Protein AF-A0A9P1DB68-F1 (afdb_monomer_lite)

Organism: NCBI:txid2562237

Sequence (219 aa):
MQECRTFKASLHTACTATVIRESVEVQVRCEGGVPTFNSVWPCSCGTMPKLPMEDESLRLKPFVRLWCNAEAAESRWEQVQRMVDALELACRTVVTQMHWVSFAVLCSMLTQVRLEVPGVESPYRADQWITSSPYPPTVLTYTRSMTAAKAMAWIQDLDAAVILLQDWAFAASDLLDEEMRFFLRSVKAALADFTLLVRAGSLSSARRPFVPLHELVDV

pLDDT: mean 71.03, std 24.61, range [22.77, 97.31]

Structure (mmCIF, N/CA/C/O backbone):
data_AF-A0A9P1DB68-F1
#
_entry.id   AF-A0A9P1DB68-F1
#
loop_
_atom_site.group_PDB
_atom_site.id
_atom_site.type_symbol
_atom_site.label_atom_id
_atom_site.label_alt_id
_atom_site.label_comp_id
_atom_site.label_asym_id
_atom_site.label_entity_id
_atom_site.label_seq_id
_atom_site.pdbx_PDB_ins_code
_atom_site.Cartn_x
_atom_site.Cartn_y
_atom_site.Cartn_z
_atom_site.occupancy
_atom_site.B_iso_or_equiv
_atom_site.auth_seq_id
_atom_site.auth_comp_id
_atom_site.auth_asym_id
_atom_site.auth_atom_id
_atom_site.pdbx_PDB_model_num
ATOM 1 N N . MET A 1 1 ? -2.662 -50.359 -12.088 1.00 33.09 1 MET A N 1
ATOM 2 C CA . MET A 1 1 ? -2.341 -50.145 -10.663 1.00 33.09 1 MET A CA 1
ATOM 3 C C . MET A 1 1 ? -1.028 -49.391 -10.606 1.00 33.09 1 MET A C 1
ATOM 5 O O . MET A 1 1 ? -0.022 -49.950 -11.011 1.00 33.09 1 MET A O 1
ATOM 9 N N . GLN A 1 2 ? -1.052 -48.120 -10.216 1.00 24.17 2 GLN A N 1
ATOM 10 C CA . GLN A 1 2 ? 0.144 -47.304 -9.998 1.00 24.17 2 GLN A CA 1
ATOM 11 C C . GLN A 1 2 ? -0.125 -46.389 -8.803 1.00 24.17 2 GLN A C 1
ATOM 13 O O . GLN A 1 2 ? -1.248 -45.932 -8.605 1.00 24.17 2 GLN A O 1
ATOM 18 N N . GLU A 1 3 ? 0.894 -46.263 -7.963 1.00 22.77 3 GLU A N 1
ATOM 19 C CA . GLU A 1 3 ? 0.822 -45.926 -6.545 1.00 22.77 3 GLU A CA 1
ATOM 20 C C . GLU A 1 3 ? 0.441 -44.463 -6.277 1.00 22.77 3 GLU A C 1
ATOM 22 O O . GLU A 1 3 ? 1.156 -43.535 -6.657 1.00 22.77 3 GLU A O 1
ATOM 27 N N . CYS A 1 4 ? -0.644 -44.254 -5.525 1.00 25.02 4 CYS A N 1
ATOM 28 C CA . CYS A 1 4 ? -0.879 -42.999 -4.817 1.00 25.02 4 CYS A CA 1
ATOM 29 C C . CYS A 1 4 ? 0.147 -42.867 -3.686 1.00 25.02 4 CYS A C 1
ATOM 31 O O . CYS A 1 4 ? 0.031 -43.522 -2.650 1.00 25.02 4 CYS A O 1
ATOM 33 N N . ARG A 1 5 ? 1.137 -41.987 -3.852 1.00 26.39 5 ARG A N 1
ATOM 34 C CA . ARG A 1 5 ? 1.976 -41.535 -2.737 1.00 26.39 5 ARG A CA 1
ATOM 35 C C . ARG A 1 5 ? 1.220 -40.470 -1.946 1.00 26.39 5 ARG A C 1
ATOM 37 O O . ARG A 1 5 ? 1.250 -39.292 -2.280 1.00 26.39 5 ARG A O 1
ATOM 44 N N . THR A 1 6 ? 0.525 -40.889 -0.895 1.00 29.14 6 THR A N 1
ATOM 45 C CA . THR A 1 6 ? -0.007 -39.989 0.135 1.00 29.14 6 THR A CA 1
ATOM 46 C C . THR A 1 6 ? 1.142 -39.430 0.969 1.00 29.14 6 THR A C 1
ATOM 48 O O . THR A 1 6 ? 1.749 -40.162 1.751 1.00 29.14 6 THR A O 1
ATOM 51 N N . PHE A 1 7 ? 1.430 -38.135 0.842 1.00 28.11 7 PHE A N 1
ATOM 52 C CA . PHE A 1 7 ? 2.273 -37.428 1.803 1.00 28.11 7 PHE A CA 1
ATOM 53 C C . PHE A 1 7 ? 1.413 -37.022 3.003 1.00 28.11 7 PHE A C 1
ATOM 55 O O . PHE A 1 7 ? 0.552 -36.152 2.905 1.00 28.11 7 PHE A O 1
ATOM 62 N N . LYS A 1 8 ? 1.623 -37.681 4.147 1.00 23.69 8 LYS A N 1
ATOM 63 C CA . LYS A 1 8 ? 1.054 -37.255 5.431 1.00 23.69 8 LYS A CA 1
ATOM 64 C C . LYS A 1 8 ? 1.866 -36.069 5.953 1.00 23.69 8 LYS A C 1
ATOM 66 O O . LYS A 1 8 ? 2.890 -36.269 6.596 1.00 23.69 8 LYS A O 1
ATOM 71 N N . ALA A 1 9 ? 1.393 -34.852 5.709 1.00 26.59 9 ALA A N 1
ATOM 72 C CA . ALA A 1 9 ? 1.692 -33.735 6.598 1.00 26.59 9 ALA A CA 1
ATOM 73 C C . ALA A 1 9 ? 0.633 -33.758 7.709 1.00 26.59 9 ALA A C 1
ATOM 75 O O . ALA A 1 9 ? -0.567 -33.677 7.451 1.00 26.59 9 ALA A O 1
ATOM 76 N N . SER A 1 10 ? 1.067 -34.012 8.939 1.00 23.52 10 SER A N 1
ATOM 77 C CA . SER A 1 10 ? 0.191 -34.130 10.101 1.00 23.52 10 SER A CA 1
ATOM 78 C C . SER A 1 10 ? -0.467 -32.790 10.439 1.00 23.52 10 SER A C 1
ATOM 80 O O . SER A 1 10 ? 0.259 -31.831 10.662 1.00 23.52 10 SER A O 1
ATOM 82 N N . LEU A 1 11 ? -1.801 -32.800 10.571 1.00 27.62 11 LEU A N 1
ATOM 83 C CA . LEU A 1 11 ? -2.620 -31.947 11.455 1.00 27.62 11 LEU A CA 1
ATOM 84 C C . LEU A 1 11 ? -2.422 -30.416 11.284 1.00 27.62 11 LEU A C 1
ATOM 86 O O . LEU A 1 11 ? -1.416 -29.863 11.702 1.00 27.62 11 LEU A O 1
ATOM 90 N N . HIS A 1 12 ? -3.368 -29.643 10.740 1.00 26.53 12 HIS A N 1
ATOM 91 C CA . HIS A 1 12 ? -4.815 -29.866 10.626 1.00 26.53 12 HIS A CA 1
ATOM 92 C C . HIS A 1 12 ? -5.399 -29.256 9.341 1.00 26.53 12 HIS A C 1
ATOM 94 O O . HIS A 1 12 ? -5.986 -28.182 9.368 1.00 26.53 12 HIS A O 1
ATOM 100 N N . THR A 1 13 ? -5.232 -29.948 8.213 1.00 32.97 13 THR A N 1
ATOM 101 C CA . THR A 1 13 ? -6.197 -29.993 7.095 1.00 32.97 13 THR A CA 1
ATOM 102 C C . THR A 1 13 ? -5.692 -31.030 6.098 1.00 32.97 13 THR A C 1
ATOM 104 O O . THR A 1 13 ? -4.636 -30.866 5.491 1.00 32.97 13 THR A O 1
ATOM 107 N N . ALA A 1 14 ? -6.396 -32.151 5.963 1.00 31.77 14 ALA A N 1
ATOM 108 C CA . ALA A 1 14 ? -6.033 -33.183 5.000 1.00 31.77 14 ALA A CA 1
ATOM 109 C C . ALA A 1 14 ? -6.434 -32.723 3.590 1.00 31.77 14 ALA A C 1
ATOM 111 O O . ALA A 1 14 ? -7.586 -32.865 3.193 1.00 31.77 14 ALA A O 1
ATOM 112 N N . CYS A 1 15 ? -5.497 -32.163 2.826 1.00 32.47 15 CYS A N 1
ATOM 113 C CA . CYS A 1 15 ? -5.736 -31.840 1.421 1.00 32.47 15 CYS A CA 1
ATOM 114 C C . CYS A 1 15 ? -5.599 -33.109 0.574 1.00 32.47 15 CYS A C 1
ATOM 116 O O . CYS A 1 15 ? -4.525 -33.708 0.500 1.00 32.47 15 CYS A O 1
ATOM 118 N N . THR A 1 16 ? -6.685 -33.527 -0.074 1.00 34.38 16 THR A N 1
ATOM 119 C CA . THR A 1 16 ? -6.664 -34.604 -1.072 1.00 34.38 16 THR A CA 1
ATOM 120 C C . THR A 1 16 ? -6.696 -33.985 -2.464 1.00 34.38 16 THR A C 1
ATOM 122 O O . THR A 1 16 ? -7.611 -33.235 -2.789 1.00 34.38 16 THR A O 1
ATOM 125 N N . ALA A 1 17 ? -5.688 -34.286 -3.284 1.00 35.28 17 ALA A N 1
ATOM 126 C CA . ALA A 1 17 ? -5.668 -33.920 -4.696 1.00 35.28 17 ALA A CA 1
ATOM 127 C C . ALA A 1 17 ? -6.117 -35.128 -5.527 1.00 35.28 17 ALA A C 1
ATOM 129 O O . ALA A 1 17 ? -5.510 -36.197 -5.443 1.00 35.28 17 ALA A O 1
ATOM 130 N N . THR A 1 18 ? -7.163 -34.958 -6.334 1.00 34.06 18 THR A N 1
ATOM 131 C CA . THR A 1 18 ? -7.640 -35.989 -7.268 1.00 34.06 18 THR A CA 1
ATOM 132 C C . THR A 1 18 ? -7.457 -35.479 -8.687 1.00 34.06 18 THR A C 1
ATOM 134 O O . THR A 1 18 ? -8.004 -34.441 -9.044 1.00 34.06 18 THR A O 1
ATOM 137 N N . VAL A 1 19 ? -6.675 -36.196 -9.494 1.00 33.44 19 VAL A N 1
ATOM 138 C CA . VAL A 1 19 ? -6.462 -35.874 -10.910 1.00 33.44 19 VAL A CA 1
ATOM 139 C C . VAL A 1 19 ? -7.552 -36.566 -11.725 1.00 33.44 19 VAL A C 1
ATOM 141 O O . VAL A 1 19 ? -7.590 -37.795 -11.784 1.00 33.44 19 VAL A O 1
ATOM 144 N N . ILE A 1 20 ? -8.434 -35.788 -12.354 1.00 30.94 20 ILE A N 1
ATOM 145 C CA . ILE A 1 20 ? -9.419 -36.276 -13.327 1.00 30.94 20 ILE A CA 1
ATOM 146 C C . ILE A 1 20 ? -8.957 -35.794 -14.714 1.00 30.94 20 ILE A C 1
ATOM 148 O O . ILE A 1 20 ? -8.486 -34.672 -14.858 1.00 30.94 20 ILE A O 1
ATOM 152 N N . ARG A 1 21 ? -8.969 -36.695 -15.702 1.00 32.34 21 ARG A N 1
ATOM 153 C CA . ARG A 1 21 ? -8.294 -36.572 -17.011 1.00 32.34 21 ARG A CA 1
ATOM 154 C C . ARG A 1 21 ? -8.521 -35.240 -17.764 1.00 32.34 21 ARG A C 1
ATOM 156 O O . ARG A 1 21 ? -9.638 -34.757 -17.858 1.00 32.34 21 ARG A O 1
ATOM 163 N N . GLU A 1 22 ? -7.432 -34.782 -18.394 1.00 34.66 22 GLU A N 1
ATOM 164 C CA . GLU A 1 22 ? -7.294 -33.921 -19.596 1.00 34.66 22 GLU A CA 1
ATOM 165 C C . GLU A 1 22 ? -7.865 -32.492 -19.642 1.00 34.66 22 GLU A C 1
ATOM 167 O O . GLU A 1 22 ? -7.646 -31.789 -20.625 1.00 34.66 22 GLU A O 1
ATOM 172 N N . SER A 1 23 ? -8.421 -31.965 -18.559 1.00 29.38 23 SER A N 1
ATOM 173 C CA . SER A 1 23 ? -8.636 -30.518 -18.413 1.00 29.38 23 SER A CA 1
ATOM 174 C C . SER A 1 23 ? -8.281 -30.110 -16.993 1.00 29.38 23 SER A C 1
ATOM 176 O O . SER A 1 23 ? -8.783 -30.700 -16.043 1.00 29.38 23 SER A O 1
ATOM 178 N N . VAL A 1 24 ? -7.349 -29.165 -16.852 1.00 31.38 24 VAL A N 1
ATOM 179 C CA . VAL A 1 24 ? -6.722 -28.776 -15.581 1.00 31.38 24 VAL A CA 1
ATOM 180 C C . VAL A 1 24 ? -7.743 -28.084 -14.669 1.00 31.38 24 VAL A C 1
ATOM 182 O O . VAL A 1 24 ? -7.792 -26.864 -14.578 1.00 31.38 24 VAL A O 1
ATOM 185 N N . GLU A 1 25 ? -8.559 -28.875 -13.980 1.00 26.59 25 GLU A N 1
ATOM 186 C CA . GLU A 1 25 ? -9.335 -28.466 -12.812 1.00 26.59 25 GLU A CA 1
ATOM 187 C C . GLU A 1 25 ? -8.681 -29.080 -11.573 1.00 26.59 25 GLU A C 1
ATOM 189 O O . GLU A 1 25 ? -8.789 -30.276 -11.301 1.00 26.59 25 GLU A O 1
ATOM 194 N N . VAL A 1 26 ? -7.959 -28.256 -10.813 1.00 32.06 26 VAL A N 1
ATOM 195 C CA . VAL A 1 26 ? -7.445 -28.645 -9.497 1.00 32.06 26 VAL A CA 1
ATOM 196 C C . VAL A 1 26 ? -8.489 -28.243 -8.461 1.00 32.06 26 VAL A C 1
ATOM 198 O O . VAL A 1 26 ? -8.527 -27.100 -8.011 1.00 32.06 26 VAL A O 1
ATOM 201 N N . GLN A 1 27 ? -9.355 -29.181 -8.077 1.00 29.81 27 GLN A N 1
ATOM 202 C CA . GLN A 1 27 ? -10.256 -28.988 -6.941 1.00 29.81 27 GLN A CA 1
ATOM 203 C C . GLN A 1 27 ? -9.498 -29.239 -5.633 1.00 29.81 27 GLN A C 1
ATOM 205 O O . GLN A 1 27 ? -9.221 -30.381 -5.267 1.00 29.81 27 GLN A O 1
ATOM 210 N N . VAL A 1 28 ? -9.172 -28.164 -4.915 1.00 34.91 28 VAL A N 1
ATOM 211 C CA . VAL A 1 28 ? -8.628 -28.232 -3.553 1.00 34.91 28 VAL A CA 1
ATOM 212 C C . VAL A 1 28 ? -9.790 -28.121 -2.566 1.00 34.91 28 VAL A C 1
ATOM 214 O O . VAL A 1 28 ? -10.401 -27.063 -2.434 1.00 34.91 28 VAL A O 1
ATOM 217 N N . ARG A 1 29 ? -10.113 -29.216 -1.867 1.00 33.44 29 ARG A N 1
ATOM 218 C CA . ARG A 1 29 ? -11.017 -29.199 -0.705 1.00 33.44 29 ARG A CA 1
ATOM 219 C C . ARG A 1 29 ? -10.192 -29.221 0.579 1.00 33.44 29 ARG A C 1
ATOM 221 O O . ARG A 1 29 ? -9.461 -30.178 0.820 1.00 33.44 29 ARG A O 1
ATOM 228 N N . CYS A 1 30 ? -10.347 -28.189 1.406 1.00 35.66 30 CYS A N 1
ATOM 229 C CA . CYS A 1 30 ? -9.750 -28.109 2.738 1.00 35.66 30 CYS A CA 1
ATOM 230 C C . CYS A 1 30 ? -10.830 -28.367 3.801 1.00 35.66 30 CYS A C 1
ATOM 232 O O . CYS A 1 30 ? -11.683 -27.513 4.035 1.00 35.66 30 CYS A O 1
ATOM 234 N N . GLU A 1 31 ? -10.801 -29.531 4.454 1.00 31.08 31 GLU A N 1
ATOM 235 C CA . GLU A 1 31 ? -11.626 -29.814 5.638 1.00 31.08 31 GLU A CA 1
ATOM 236 C C . GLU A 1 31 ? -10.908 -29.365 6.925 1.00 31.08 31 GLU A C 1
ATOM 238 O O . GLU A 1 31 ? -10.051 -30.076 7.443 1.00 31.08 31 GLU A O 1
ATOM 243 N N . GLY A 1 32 ? -11.265 -28.175 7.426 1.00 30.33 32 GLY A N 1
ATOM 244 C CA . GLY A 1 32 ? -11.092 -27.744 8.825 1.00 30.33 32 GLY A CA 1
ATOM 245 C C . GLY A 1 32 ? -9.670 -27.447 9.336 1.00 30.33 32 GLY A C 1
ATOM 246 O O . GLY A 1 32 ? -8.998 -28.345 9.831 1.00 30.33 32 GLY A O 1
ATOM 247 N N . GLY A 1 33 ? -9.264 -26.168 9.334 1.00 27.83 33 GLY A N 1
ATOM 248 C CA . GLY A 1 33 ? -8.096 -25.655 10.078 1.00 27.83 33 GLY A CA 1
ATOM 249 C C . GLY A 1 33 ? -7.151 -24.773 9.248 1.00 27.83 33 GLY A C 1
ATOM 250 O O . GLY A 1 33 ? -6.749 -25.140 8.156 1.00 27.83 33 GLY A O 1
ATOM 251 N N . VAL A 1 34 ? -6.846 -23.580 9.761 1.00 28.62 34 VAL A N 1
ATOM 252 C CA . VAL A 1 34 ? -6.305 -22.382 9.082 1.00 28.62 34 VAL A CA 1
ATOM 253 C C . VAL A 1 34 ? -4.768 -22.400 8.900 1.00 28.62 34 VAL A C 1
ATOM 255 O O . VAL A 1 34 ? -4.074 -22.694 9.871 1.00 28.62 34 VAL A O 1
ATOM 258 N N . PRO A 1 35 ? -4.199 -21.931 7.766 1.00 31.59 35 PRO A N 1
ATOM 259 C CA . PRO A 1 35 ? -2.957 -21.159 7.767 1.00 31.59 35 PRO A CA 1
ATOM 260 C C . PRO A 1 35 ? -3.326 -19.670 7.858 1.00 31.59 35 PRO A C 1
ATOM 262 O O . PRO A 1 35 ? -4.078 -19.155 7.032 1.00 31.59 35 PRO A O 1
ATOM 265 N N . THR A 1 36 ? -2.904 -18.983 8.920 1.00 35.44 36 THR A N 1
ATOM 266 C CA . THR A 1 36 ? -3.406 -17.644 9.273 1.00 35.44 36 THR A CA 1
ATOM 267 C C . THR A 1 36 ? -2.921 -16.569 8.303 1.00 35.44 36 THR A C 1
ATOM 269 O O . THR A 1 36 ? -1.933 -15.897 8.558 1.00 35.44 36 THR A O 1
ATOM 272 N N . PHE A 1 37 ? -3.677 -16.403 7.222 1.00 29.30 37 PHE A N 1
ATOM 273 C CA . PHE A 1 37 ? -4.043 -15.153 6.559 1.00 29.30 37 PHE A CA 1
ATOM 274 C C . PHE A 1 37 ? -5.559 -15.272 6.365 1.00 29.30 37 PHE A C 1
ATOM 276 O O . PHE A 1 37 ? -6.042 -15.902 5.426 1.00 29.30 37 PHE A O 1
ATOM 283 N N . ASN A 1 38 ? -6.304 -14.822 7.381 1.00 26.61 38 ASN A N 1
ATOM 284 C CA . ASN A 1 38 ? -7.686 -15.227 7.647 1.00 26.61 38 ASN A CA 1
ATOM 285 C C . ASN A 1 38 ? -8.599 -15.103 6.418 1.00 26.61 38 ASN A C 1
ATOM 287 O O . ASN A 1 38 ? -8.845 -14.025 5.887 1.00 26.61 38 ASN A O 1
ATOM 291 N N . SER A 1 39 ? -9.106 -16.252 6.001 1.00 33.03 39 SER A N 1
ATOM 292 C CA . SER A 1 39 ? -10.067 -16.506 4.937 1.00 33.03 39 SER A CA 1
ATOM 293 C C . SER A 1 39 ? -11.296 -15.588 4.942 1.00 33.03 39 SER A C 1
ATOM 295 O O . SER A 1 39 ? -12.030 -15.579 5.929 1.00 33.03 39 SER A O 1
ATOM 297 N N . VAL A 1 40 ? -11.600 -14.961 3.799 1.00 27.80 40 VAL A N 1
ATOM 298 C CA . VAL A 1 40 ? -12.978 -14.750 3.313 1.00 27.80 40 VAL A CA 1
ATOM 299 C C . VAL A 1 40 ? -12.969 -14.899 1.790 1.00 27.80 40 VAL A C 1
ATOM 301 O O . VAL A 1 40 ? -12.503 -14.023 1.074 1.00 27.80 40 VAL A O 1
ATOM 304 N N . TRP A 1 41 ? -13.491 -16.024 1.307 1.00 32.28 41 TRP A N 1
ATOM 305 C CA . TRP A 1 41 ? -14.035 -16.142 -0.044 1.00 32.28 41 TRP A CA 1
ATOM 306 C C . TRP A 1 41 ? -15.532 -15.833 0.033 1.00 32.28 41 TRP A C 1
ATOM 308 O O . TRP A 1 41 ? -16.229 -16.493 0.807 1.00 32.28 41 TRP A O 1
ATOM 318 N N . PRO A 1 42 ? -16.069 -14.948 -0.817 1.00 30.16 42 PRO A N 1
ATOM 319 C CA . PRO A 1 42 ? -17.419 -15.092 -1.319 1.00 30.16 42 PRO A CA 1
ATOM 320 C C . PRO A 1 42 ? -17.334 -15.680 -2.729 1.00 30.16 42 PRO A C 1
ATOM 322 O O . PRO A 1 42 ? -16.879 -15.035 -3.670 1.00 30.16 42 PRO A O 1
ATOM 325 N N . CYS A 1 43 ? -17.815 -16.913 -2.887 1.00 29.48 43 CYS A N 1
ATOM 326 C CA . CYS A 1 43 ? -18.407 -17.311 -4.157 1.00 29.48 43 CYS A CA 1
ATOM 327 C C . CYS A 1 43 ? -19.572 -16.354 -4.438 1.00 29.48 43 CYS A C 1
ATOM 329 O O . CYS A 1 43 ? -20.622 -16.456 -3.807 1.00 29.48 43 CYS A O 1
ATOM 331 N N . SER A 1 44 ? -19.404 -15.440 -5.387 1.00 28.33 44 SER A N 1
ATOM 332 C CA . SER A 1 44 ? -20.517 -14.810 -6.084 1.00 28.33 44 SER A CA 1
ATOM 333 C C . SER A 1 44 ? -20.224 -14.877 -7.576 1.00 28.33 44 SER A C 1
ATOM 335 O O . SER A 1 44 ? -19.240 -14.363 -8.094 1.00 28.33 44 SER A O 1
ATOM 337 N N . CYS A 1 45 ? -21.08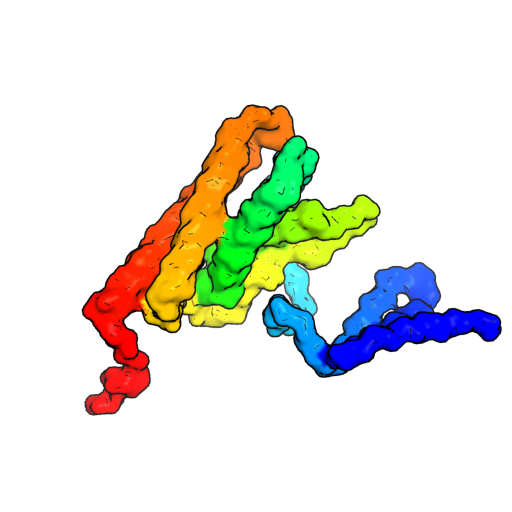3 -15.608 -8.265 1.00 27.11 45 CYS A N 1
ATOM 338 C CA . CYS A 1 45 ? -21.104 -15.894 -9.693 1.00 27.11 45 CYS A CA 1
ATOM 339 C C . CYS A 1 45 ? -21.421 -14.655 -10.559 1.00 27.11 45 CYS A C 1
ATOM 341 O O . CYS A 1 45 ? -22.184 -14.728 -11.517 1.00 27.11 45 CYS A O 1
ATOM 343 N N . GLY A 1 46 ? -20.811 -13.516 -10.237 1.00 32.69 46 GLY A N 1
ATOM 344 C CA . GLY A 1 46 ? -20.720 -12.344 -11.092 1.00 32.69 46 GLY A CA 1
ATOM 345 C C . GLY A 1 46 ? -19.264 -11.916 -11.131 1.00 32.69 46 GLY A C 1
ATOM 346 O O . GLY A 1 46 ? -18.754 -11.388 -10.149 1.00 32.69 46 GLY A O 1
ATOM 347 N N . THR A 1 47 ? -18.581 -12.164 -12.249 1.00 38.75 47 THR A N 1
ATOM 348 C CA . THR A 1 47 ? -17.270 -11.563 -12.516 1.00 38.75 47 THR A CA 1
ATOM 349 C C . THR A 1 47 ? -17.404 -10.055 -12.368 1.00 38.75 47 THR A C 1
ATOM 351 O O . THR A 1 47 ? -18.037 -9.404 -13.200 1.00 38.75 47 THR A O 1
ATOM 354 N N . MET A 1 48 ? -16.843 -9.518 -11.287 1.00 44.84 48 MET A N 1
ATOM 355 C CA . MET A 1 48 ? -16.746 -8.083 -11.083 1.00 44.84 48 MET A CA 1
ATOM 356 C C . MET A 1 48 ? -15.984 -7.454 -12.258 1.00 44.84 48 MET A C 1
ATOM 358 O O . MET A 1 48 ? -15.045 -8.071 -12.781 1.00 44.84 48 MET A O 1
ATOM 362 N N . PRO A 1 49 ? -16.384 -6.251 -12.704 1.00 51.44 49 PRO A N 1
ATOM 363 C CA . PRO A 1 49 ? -15.667 -5.554 -13.754 1.00 51.44 49 PRO A CA 1
ATOM 364 C C . PRO A 1 49 ? -14.235 -5.277 -13.293 1.00 51.44 49 PRO A C 1
ATOM 366 O O . PRO A 1 49 ? -13.996 -4.878 -12.153 1.00 51.44 49 PRO A O 1
ATOM 369 N N . LYS A 1 50 ? -13.291 -5.504 -14.205 1.00 57.56 50 LYS A N 1
ATOM 370 C CA . LYS A 1 50 ? -11.878 -5.180 -14.022 1.00 57.56 50 LYS A CA 1
ATOM 371 C C . LYS A 1 50 ? -11.739 -3.716 -13.617 1.00 57.56 50 LYS A C 1
ATOM 373 O O . LYS A 1 50 ? -12.372 -2.849 -14.225 1.00 57.56 50 LYS A O 1
ATOM 378 N N . LEU A 1 51 ? -10.944 -3.444 -12.587 1.00 63.50 51 LEU A N 1
ATOM 379 C CA . LEU A 1 51 ? -10.795 -2.076 -12.110 1.00 63.50 51 LEU A CA 1
ATOM 380 C C . LEU A 1 51 ? -9.975 -1.260 -13.127 1.00 63.50 51 LEU A C 1
ATOM 382 O O . LEU A 1 51 ? -8.977 -1.775 -13.631 1.00 63.50 51 LEU A O 1
ATOM 386 N N . PRO A 1 52 ? -10.336 0.009 -13.412 1.00 61.88 52 PRO A N 1
ATOM 387 C CA . PRO A 1 52 ? -9.745 0.781 -14.514 1.00 61.88 52 PRO A CA 1
ATOM 388 C C . PRO A 1 52 ? -8.245 1.064 -14.404 1.00 61.88 52 PRO A C 1
ATOM 390 O O . PRO A 1 52 ? -7.691 1.625 -15.331 1.00 61.88 52 PRO A O 1
ATOM 393 N N . MET A 1 53 ? -7.624 0.774 -13.258 1.00 72.81 53 MET A N 1
ATOM 394 C CA . MET A 1 53 ? -6.196 1.000 -12.999 1.00 72.81 53 MET A CA 1
ATOM 395 C C . MET A 1 53 ? -5.407 -0.311 -12.891 1.00 72.81 53 MET A C 1
ATOM 397 O O . MET A 1 53 ? -4.206 -0.300 -12.612 1.00 72.81 53 MET A O 1
ATOM 401 N N . GLU A 1 54 ? -6.088 -1.454 -13.008 1.00 75.62 54 GLU A N 1
ATOM 402 C CA . GLU A 1 54 ? -5.472 -2.760 -12.808 1.00 75.62 54 GLU A CA 1
ATOM 403 C C . GLU A 1 54 ? -4.477 -3.056 -13.935 1.00 75.62 54 GLU A C 1
ATOM 405 O O . GLU A 1 54 ? -3.345 -3.427 -13.643 1.00 75.62 54 GLU A O 1
ATOM 410 N N . ASP A 1 55 ? -4.827 -2.782 -15.194 1.00 77.31 55 ASP A N 1
ATOM 411 C CA . ASP A 1 55 ? -3.939 -2.994 -16.347 1.00 77.31 55 ASP A CA 1
ATOM 412 C C . ASP A 1 55 ? -2.681 -2.128 -16.313 1.00 77.31 55 ASP A C 1
ATOM 414 O O . ASP A 1 55 ? -1.567 -2.601 -16.550 1.00 77.31 55 ASP A O 1
ATOM 418 N N . GLU A 1 56 ? -2.850 -0.865 -15.951 1.00 77.00 56 GLU A N 1
ATOM 419 C CA . GLU A 1 56 ? -1.790 0.116 -15.797 1.00 77.00 56 GLU A CA 1
ATOM 420 C C . GLU A 1 56 ? -0.827 -0.320 -14.695 1.00 77.00 56 GLU A C 1
ATOM 422 O O . GLU A 1 56 ? 0.389 -0.229 -14.863 1.00 77.00 56 GLU A O 1
ATOM 427 N N . SER A 1 57 ? -1.349 -0.874 -13.597 1.00 84.75 57 SER A N 1
ATOM 428 C CA . SER A 1 57 ? -0.508 -1.394 -12.521 1.00 84.75 57 SER A CA 1
ATOM 429 C C . SER A 1 57 ? 0.324 -2.602 -12.962 1.00 84.75 57 SER A C 1
ATOM 431 O O . SER A 1 57 ? 1.491 -2.706 -12.587 1.00 84.75 57 SER A O 1
ATOM 433 N N . LEU A 1 58 ? -0.209 -3.488 -13.814 1.00 86.62 58 LEU A N 1
ATOM 434 C CA . LEU A 1 58 ? 0.513 -4.679 -14.279 1.00 86.62 58 LEU A CA 1
ATOM 435 C C . LEU A 1 58 ? 1.741 -4.324 -15.132 1.00 86.62 58 LEU A C 1
ATOM 437 O O . LEU A 1 58 ? 2.695 -5.103 -15.184 1.00 86.62 58 LEU A O 1
ATOM 441 N N . ARG A 1 59 ? 1.776 -3.134 -15.742 1.00 89.81 59 ARG A N 1
ATOM 442 C CA . ARG A 1 59 ? 2.960 -2.635 -16.460 1.00 89.81 59 ARG A CA 1
ATOM 443 C C . ARG A 1 59 ? 4.156 -2.385 -15.537 1.00 89.81 59 ARG A C 1
ATOM 445 O O . ARG A 1 59 ? 5.286 -2.438 -16.008 1.00 89.81 59 ARG A O 1
ATOM 452 N N . LEU A 1 60 ? 3.942 -2.207 -14.228 1.00 91.88 60 LEU A N 1
ATOM 453 C CA . LEU A 1 60 ? 5.016 -2.038 -13.238 1.00 91.88 60 LEU A CA 1
ATOM 454 C C . LEU A 1 60 ? 5.751 -3.339 -12.900 1.00 91.88 60 LEU A C 1
ATOM 456 O O . LEU A 1 60 ? 6.847 -3.288 -12.336 1.00 91.88 60 LEU A O 1
ATOM 460 N N . LYS A 1 61 ? 5.181 -4.507 -13.224 1.00 91.31 61 LYS A N 1
ATOM 461 C CA . LYS A 1 61 ? 5.744 -5.811 -12.839 1.00 91.31 61 LYS A CA 1
ATOM 462 C C . LYS A 1 61 ? 7.224 -5.987 -13.209 1.00 91.31 61 LYS A C 1
ATOM 464 O O . LYS A 1 61 ? 7.982 -6.425 -12.338 1.00 91.31 61 LYS A O 1
ATOM 469 N N . PRO A 1 62 ? 7.679 -5.653 -14.439 1.00 91.88 62 PRO A N 1
ATOM 470 C CA . PRO A 1 62 ? 9.079 -5.825 -14.819 1.00 91.88 62 PRO A CA 1
ATOM 471 C C . PRO A 1 62 ? 10.013 -4.957 -13.973 1.00 91.88 62 PRO A C 1
ATOM 473 O O . PRO A 1 62 ? 11.056 -5.437 -13.531 1.00 91.88 62 PRO A O 1
ATOM 476 N N . PHE A 1 63 ? 9.616 -3.709 -13.696 1.00 94.38 63 PHE A N 1
ATOM 477 C CA . PHE A 1 63 ? 10.376 -2.802 -12.840 1.00 94.38 63 PHE A CA 1
ATOM 478 C C . PHE A 1 63 ? 10.478 -3.335 -11.409 1.00 94.38 63 PHE A C 1
ATOM 480 O O . PHE A 1 63 ? 11.584 -3.453 -10.887 1.00 94.38 63 PHE A O 1
ATOM 487 N N . VAL A 1 64 ? 9.352 -3.708 -10.789 1.00 92.62 64 VAL A N 1
ATOM 488 C CA . VAL A 1 64 ? 9.336 -4.213 -9.405 1.00 92.62 64 VAL A CA 1
ATOM 489 C C . VAL A 1 64 ? 10.192 -5.471 -9.282 1.00 92.62 64 VAL A C 1
ATOM 491 O O . VAL A 1 64 ? 10.977 -5.592 -8.344 1.00 92.62 64 VAL A O 1
ATOM 494 N N . ARG A 1 65 ? 10.105 -6.384 -10.256 1.00 90.19 65 ARG A N 1
ATOM 495 C CA . ARG A 1 65 ? 10.929 -7.598 -10.300 1.00 90.19 65 ARG A CA 1
ATOM 496 C C . ARG A 1 65 ? 12.416 -7.269 -10.397 1.00 90.19 65 ARG A C 1
ATOM 498 O O . ARG A 1 65 ? 13.203 -7.813 -9.628 1.00 90.19 65 ARG A O 1
ATOM 505 N N . LEU A 1 66 ? 12.799 -6.377 -11.312 1.00 90.81 66 LEU A N 1
ATOM 506 C CA . LEU A 1 66 ? 14.188 -5.940 -11.456 1.00 90.81 66 LEU A CA 1
ATOM 507 C C . LEU A 1 66 ? 14.694 -5.287 -10.164 1.00 90.81 66 LEU A C 1
ATOM 509 O O . LEU A 1 66 ? 15.782 -5.609 -9.690 1.00 90.81 66 LEU A O 1
ATOM 513 N N . TRP A 1 67 ? 13.890 -4.403 -9.571 1.00 92.19 67 TRP A N 1
ATOM 514 C CA . TRP A 1 67 ? 14.242 -3.697 -8.347 1.00 92.19 67 TRP A CA 1
ATOM 515 C C . TRP A 1 67 ? 14.430 -4.663 -7.177 1.00 92.19 67 TRP A C 1
ATOM 517 O O . TRP A 1 67 ? 15.442 -4.577 -6.485 1.00 92.19 67 TRP A O 1
ATOM 527 N N . CYS A 1 68 ? 13.517 -5.615 -6.978 1.00 88.38 68 CYS A N 1
ATOM 528 C CA . CYS A 1 68 ? 13.621 -6.575 -5.881 1.00 88.38 68 CYS A CA 1
ATOM 529 C C . CYS A 1 68 ? 14.775 -7.574 -6.057 1.00 88.38 68 CYS A C 1
ATOM 531 O O . CYS A 1 68 ? 15.266 -8.094 -5.063 1.00 88.38 68 CYS A O 1
ATOM 533 N N . ASN A 1 69 ? 15.225 -7.829 -7.290 1.00 84.94 69 ASN A N 1
ATOM 534 C CA . ASN A 1 69 ? 16.275 -8.808 -7.589 1.00 84.94 69 ASN A CA 1
ATOM 535 C C . ASN A 1 69 ? 17.694 -8.212 -7.703 1.00 84.94 69 ASN A C 1
ATOM 537 O O . ASN A 1 69 ? 18.626 -8.946 -8.025 1.00 84.94 69 ASN A O 1
ATOM 541 N N . ALA A 1 70 ? 17.890 -6.910 -7.468 1.00 83.06 70 ALA A N 1
ATOM 542 C CA . ALA A 1 70 ? 19.232 -6.311 -7.457 1.00 83.06 70 ALA A CA 1
ATOM 543 C C . ALA A 1 70 ? 20.075 -6.793 -6.250 1.00 83.06 70 ALA A C 1
ATOM 545 O O . ALA A 1 70 ? 19.525 -7.405 -5.339 1.00 83.06 70 ALA A O 1
ATOM 546 N N . GLU A 1 71 ? 21.381 -6.474 -6.208 1.00 57.59 71 GLU A N 1
ATOM 547 C CA . GLU A 1 71 ? 22.433 -6.999 -5.290 1.00 57.59 71 GLU A CA 1
ATOM 548 C C . GLU A 1 71 ? 22.216 -6.848 -3.752 1.00 57.59 71 GLU A C 1
ATOM 550 O O . GLU A 1 71 ? 23.126 -7.068 -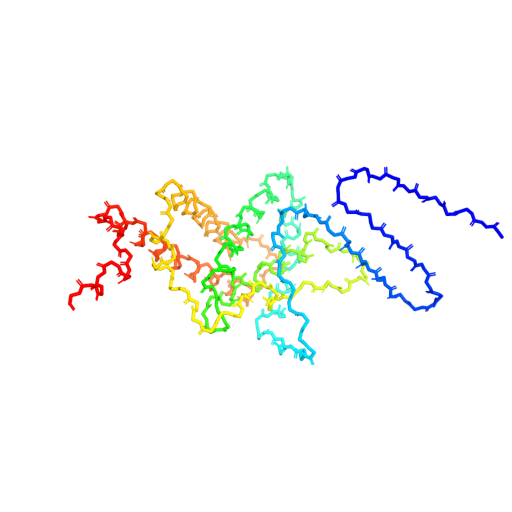2.962 1.00 57.59 71 GLU A O 1
ATOM 555 N N . ALA A 1 72 ? 20.999 -6.564 -3.285 1.00 65.31 72 ALA A N 1
ATOM 556 C CA . ALA A 1 72 ? 20.560 -6.658 -1.889 1.00 65.31 72 ALA A CA 1
ATOM 557 C C . ALA A 1 72 ? 19.131 -7.255 -1.787 1.00 65.31 72 ALA A C 1
ATOM 559 O O . ALA A 1 72 ? 18.263 -6.708 -1.111 1.00 65.31 72 ALA A O 1
ATOM 560 N N . ALA A 1 73 ? 18.861 -8.337 -2.525 1.00 60.16 73 ALA A N 1
ATOM 561 C CA . ALA A 1 73 ? 17.506 -8.799 -2.855 1.00 60.16 73 ALA A CA 1
ATOM 562 C C . ALA A 1 73 ? 16.614 -9.183 -1.657 1.00 60.16 73 ALA A C 1
ATOM 564 O O . ALA A 1 73 ? 15.406 -8.939 -1.684 1.00 60.16 73 ALA A O 1
ATOM 565 N N . GLU A 1 74 ? 17.182 -9.762 -0.597 1.00 61.62 74 GLU A N 1
ATOM 566 C CA . GLU A 1 74 ? 16.400 -10.244 0.551 1.00 61.62 74 GLU A CA 1
ATOM 567 C C . GLU A 1 74 ? 15.761 -9.080 1.332 1.00 61.62 74 GLU A C 1
ATOM 569 O O . GLU A 1 74 ? 14.559 -9.093 1.589 1.00 61.62 74 GLU A O 1
ATOM 574 N N . SER A 1 75 ? 16.503 -7.986 1.544 1.00 80.56 75 SER A N 1
ATOM 575 C CA . SER A 1 75 ? 16.000 -6.799 2.255 1.00 80.56 75 SER A CA 1
ATOM 576 C C . SER A 1 75 ? 14.982 -5.983 1.451 1.00 80.56 75 SER A C 1
ATOM 578 O O . SER A 1 75 ? 14.165 -5.256 2.019 1.00 80.56 75 SER A O 1
ATOM 580 N N . ARG A 1 76 ? 15.007 -6.075 0.117 1.00 88.00 76 ARG A N 1
ATOM 581 C CA . ARG A 1 76 ? 14.057 -5.379 -0.765 1.00 88.00 76 ARG A CA 1
ATOM 582 C C . ARG A 1 76 ? 12.704 -6.070 -0.796 1.00 88.00 76 ARG A C 1
ATOM 584 O O . ARG A 1 76 ? 11.672 -5.404 -0.740 1.00 88.00 76 ARG A O 1
ATOM 591 N N . TRP A 1 77 ? 12.703 -7.399 -0.829 1.00 88.56 77 TRP A N 1
ATOM 592 C CA . TRP A 1 77 ? 11.467 -8.166 -0.725 1.00 88.56 77 TRP A CA 1
ATOM 593 C C . TRP A 1 77 ? 10.799 -8.017 0.640 1.00 88.56 77 TRP A C 1
ATOM 595 O O . TRP A 1 77 ? 9.577 -7.927 0.689 1.00 88.56 77 TRP A O 1
ATOM 605 N N . GLU A 1 78 ? 11.570 -7.905 1.722 1.00 89.00 78 GLU A N 1
ATOM 606 C CA . GLU A 1 78 ? 11.031 -7.580 3.048 1.00 89.00 78 GLU A CA 1
ATOM 607 C C . GLU A 1 78 ? 10.353 -6.203 3.082 1.00 89.00 78 GLU A C 1
ATOM 609 O O . GLU A 1 78 ? 9.269 -6.067 3.646 1.00 89.00 78 GLU A O 1
ATOM 614 N N . GLN A 1 79 ? 10.935 -5.188 2.433 1.00 90.56 79 GLN A N 1
ATOM 615 C CA . GLN A 1 79 ? 10.310 -3.862 2.318 1.00 90.56 79 GLN A CA 1
ATOM 616 C C . GLN A 1 79 ? 8.985 -3.916 1.551 1.00 90.56 79 GLN A C 1
ATOM 618 O O . GLN A 1 79 ? 7.996 -3.318 1.975 1.00 90.56 79 GLN A O 1
ATOM 623 N N . VAL A 1 80 ? 8.949 -4.663 0.443 1.00 91.50 80 VAL A N 1
ATOM 624 C CA . VAL A 1 80 ? 7.721 -4.869 -0.335 1.00 91.50 80 VAL A CA 1
ATOM 625 C C . VAL A 1 80 ? 6.679 -5.625 0.481 1.00 91.50 80 VAL A C 1
ATOM 627 O O . VAL A 1 80 ? 5.523 -5.213 0.501 1.00 91.50 80 VAL A O 1
ATOM 630 N N . GLN A 1 81 ? 7.075 -6.687 1.187 1.00 89.88 81 GLN A N 1
ATOM 631 C CA . GLN A 1 81 ? 6.159 -7.460 2.023 1.00 89.88 81 GLN A CA 1
ATOM 632 C C . GLN A 1 81 ? 5.575 -6.596 3.141 1.00 89.88 81 GLN A C 1
ATOM 634 O O . GLN A 1 81 ? 4.364 -6.579 3.324 1.00 89.88 81 GLN A O 1
ATOM 639 N N . ARG A 1 82 ? 6.407 -5.796 3.814 1.00 89.75 82 ARG A N 1
ATOM 640 C CA . ARG A 1 82 ? 5.962 -4.867 4.856 1.00 89.75 82 ARG A CA 1
ATOM 641 C C . ARG A 1 82 ? 4.938 -3.856 4.335 1.00 89.75 82 ARG A C 1
ATOM 643 O O . ARG A 1 82 ? 3.959 -3.567 5.018 1.00 89.75 82 ARG A O 1
ATOM 650 N N . MET A 1 83 ? 5.134 -3.339 3.121 1.00 94.12 83 MET A N 1
ATOM 651 C CA . MET A 1 83 ? 4.146 -2.480 2.464 1.00 94.12 83 MET A CA 1
ATOM 652 C C . MET A 1 83 ? 2.845 -3.238 2.167 1.00 94.12 83 MET A C 1
ATOM 654 O O . MET A 1 83 ? 1.771 -2.709 2.444 1.00 94.12 83 MET A O 1
ATOM 658 N N . VAL A 1 84 ? 2.922 -4.461 1.631 1.00 91.69 84 VAL A N 1
ATOM 659 C CA . VAL A 1 84 ? 1.735 -5.288 1.358 1.00 91.69 84 VAL A CA 1
ATOM 660 C C . VAL A 1 84 ? 0.961 -5.564 2.644 1.00 91.69 84 VAL A C 1
ATOM 662 O O . VAL A 1 84 ? -0.242 -5.337 2.653 1.00 91.69 84 VAL A O 1
ATOM 665 N N . ASP A 1 85 ? 1.626 -5.948 3.732 1.00 88.94 85 ASP A N 1
ATOM 666 C CA . ASP A 1 85 ? 0.986 -6.234 5.022 1.00 88.94 85 ASP A CA 1
ATOM 667 C C . ASP A 1 85 ? 0.283 -4.986 5.593 1.00 88.94 85 ASP A C 1
ATOM 669 O O . ASP A 1 85 ? -0.856 -5.052 6.070 1.00 88.94 85 ASP A O 1
ATOM 673 N N . ALA A 1 86 ? 0.928 -3.817 5.497 1.00 90.81 86 ALA A N 1
ATOM 674 C CA . ALA A 1 86 ? 0.357 -2.548 5.948 1.00 90.81 86 ALA A CA 1
ATOM 675 C C . ALA A 1 86 ? -0.889 -2.149 5.146 1.00 90.81 86 ALA A C 1
ATOM 677 O O . ALA A 1 86 ? -1.873 -1.658 5.713 1.00 90.81 86 ALA A O 1
ATOM 678 N N . LEU A 1 87 ? -0.849 -2.351 3.829 1.00 92.62 87 LEU A N 1
ATOM 679 C CA . LEU A 1 87 ? -1.959 -2.054 2.931 1.00 92.62 87 LEU A CA 1
ATOM 680 C C . LEU A 1 87 ? -3.057 -3.109 3.003 1.00 92.62 87 LEU A C 1
ATOM 682 O O . LEU A 1 87 ? -4.222 -2.758 2.861 1.00 92.62 87 LEU A O 1
ATOM 686 N N . GLU A 1 88 ? -2.736 -4.371 3.273 1.00 89.19 88 GLU A N 1
ATOM 687 C CA . GLU A 1 88 ? -3.715 -5.439 3.455 1.00 89.19 88 GLU A CA 1
ATOM 688 C C . GLU A 1 88 ? -4.645 -5.129 4.623 1.00 89.19 88 GLU A C 1
ATOM 690 O O . GLU A 1 88 ? -5.866 -5.269 4.505 1.00 89.19 88 GLU A O 1
ATOM 695 N N . LEU A 1 89 ? -4.080 -4.643 5.733 1.00 88.12 89 LEU A N 1
ATOM 696 C CA . LEU A 1 89 ? -4.874 -4.199 6.869 1.00 88.12 89 LEU A CA 1
ATOM 697 C C . LEU A 1 89 ? -5.851 -3.094 6.456 1.00 88.12 89 LEU A C 1
ATOM 699 O O . LEU A 1 89 ? -7.024 -3.162 6.821 1.00 88.12 89 LEU A O 1
ATOM 703 N N . ALA A 1 90 ? -5.409 -2.120 5.653 1.00 88.94 90 ALA A N 1
ATOM 704 C CA . ALA A 1 90 ? -6.291 -1.088 5.108 1.00 88.94 90 ALA A CA 1
ATOM 705 C C . ALA A 1 90 ? -7.367 -1.698 4.194 1.00 88.94 90 ALA A C 1
ATOM 707 O O . ALA A 1 90 ? -8.556 -1.415 4.356 1.00 88.94 90 ALA A O 1
ATOM 708 N N . CYS A 1 91 ? -6.956 -2.567 3.270 1.00 87.94 91 CYS A N 1
ATOM 709 C CA . CYS A 1 91 ? -7.801 -3.189 2.257 1.00 87.94 91 CYS A CA 1
ATOM 710 C C . CYS A 1 91 ? -8.959 -3.977 2.871 1.00 87.94 91 CYS A C 1
ATOM 712 O O . CYS A 1 91 ? -10.113 -3.818 2.478 1.00 87.94 91 CYS A O 1
ATOM 714 N N . ARG A 1 92 ? -8.663 -4.744 3.922 1.00 83.44 92 ARG A N 1
ATOM 715 C CA . ARG A 1 92 ? -9.646 -5.583 4.609 1.00 83.44 92 ARG A CA 1
ATOM 716 C C . ARG A 1 92 ? -10.603 -4.815 5.513 1.00 83.44 92 ARG A C 1
ATOM 718 O O . ARG A 1 92 ? -11.631 -5.375 5.897 1.00 83.44 92 ARG A O 1
ATOM 725 N N . THR A 1 93 ? -10.272 -3.587 5.904 1.00 83.00 93 THR A N 1
ATOM 726 C CA . THR A 1 93 ? -10.984 -2.894 6.989 1.00 83.00 93 THR A CA 1
ATOM 727 C C . THR A 1 93 ? -11.660 -1.604 6.557 1.00 83.00 93 THR A C 1
ATOM 729 O O . THR A 1 93 ? -12.757 -1.332 7.034 1.00 83.00 93 THR A O 1
ATOM 732 N N . VAL A 1 94 ? -11.039 -0.813 5.679 1.00 84.44 94 VAL A N 1
ATOM 733 C CA . VAL A 1 94 ? -11.463 0.570 5.390 1.00 84.44 94 VAL A CA 1
ATOM 734 C C . VAL A 1 94 ? -11.444 0.940 3.902 1.00 84.44 94 VAL A C 1
ATOM 736 O O . VAL A 1 94 ? -12.076 1.926 3.522 1.00 84.44 94 VAL A O 1
ATOM 739 N N . VAL A 1 95 ? -10.734 0.197 3.047 1.00 78.06 95 VAL A N 1
ATOM 740 C CA . VAL A 1 95 ? -10.761 0.418 1.588 1.00 78.06 95 VAL A CA 1
ATOM 741 C C . VAL A 1 95 ? -12.120 0.012 1.034 1.00 78.06 95 VAL A C 1
ATOM 743 O O . VAL A 1 95 ? -12.724 -0.970 1.454 1.00 78.06 95 VAL A O 1
ATOM 746 N N . THR A 1 96 ? -12.596 0.776 0.056 1.00 76.81 96 THR A N 1
ATOM 747 C CA . THR A 1 96 ? -13.876 0.535 -0.611 1.00 76.81 96 THR A CA 1
ATOM 748 C C . THR A 1 96 ? -13.694 0.610 -2.119 1.00 76.81 96 THR A C 1
ATOM 750 O O . THR A 1 96 ? -12.670 1.077 -2.610 1.00 76.81 96 THR A O 1
ATOM 753 N N . GLN A 1 97 ? -14.718 0.226 -2.878 1.00 70.44 97 GLN A N 1
ATOM 754 C CA . GLN A 1 97 ? -14.701 0.392 -4.336 1.00 70.44 97 GLN A CA 1
ATOM 755 C C . GLN A 1 97 ? -14.567 1.862 -4.774 1.00 70.44 97 GLN A C 1
ATOM 757 O O . GLN A 1 97 ? -14.063 2.131 -5.858 1.00 70.44 97 GLN A O 1
ATOM 762 N N . MET A 1 98 ? -14.999 2.808 -3.932 1.00 70.38 98 MET A N 1
ATOM 763 C CA . MET A 1 98 ? -14.982 4.244 -4.241 1.00 70.38 98 MET A CA 1
ATOM 764 C C . MET A 1 98 ? -13.759 4.971 -3.672 1.00 70.38 98 MET A C 1
ATOM 766 O O . MET A 1 98 ? -13.361 6.008 -4.192 1.00 70.38 98 MET A O 1
ATOM 770 N N . HIS A 1 99 ? -13.158 4.448 -2.601 1.00 77.50 99 HIS A N 1
ATOM 771 C CA . HIS A 1 99 ? -12.074 5.108 -1.875 1.00 77.50 99 HIS A CA 1
ATOM 772 C C . HIS A 1 99 ? -10.907 4.153 -1.682 1.00 77.50 99 HIS A C 1
ATOM 774 O O . HIS A 1 99 ? -11.099 3.041 -1.191 1.00 77.50 99 HIS A O 1
ATOM 780 N N . TRP A 1 100 ? -9.698 4.631 -1.987 1.00 85.12 100 TRP A N 1
ATOM 781 C CA . TRP A 1 100 ? -8.442 3.913 -1.735 1.00 85.12 100 TRP A CA 1
ATOM 782 C C . TRP A 1 100 ? -8.282 2.605 -2.528 1.00 85.12 100 TRP A C 1
ATOM 784 O O . TRP A 1 100 ? -7.433 1.777 -2.208 1.00 85.12 100 TRP A O 1
ATOM 794 N N . VAL A 1 101 ? -9.067 2.430 -3.597 1.00 86.00 101 VAL A N 1
ATOM 795 C CA . VAL A 1 101 ? -9.037 1.256 -4.488 1.00 86.00 101 VAL A CA 1
ATOM 796 C C . VAL A 1 101 ? -7.647 0.988 -5.080 1.00 86.00 101 VAL A C 1
ATOM 798 O O . VAL A 1 101 ? -7.279 -0.152 -5.347 1.00 86.00 101 VAL A O 1
ATOM 801 N N . SER A 1 102 ? -6.833 2.033 -5.224 1.00 88.81 102 SER A N 1
ATOM 802 C CA . SER A 1 102 ? -5.460 1.934 -5.708 1.00 88.81 102 SER A CA 1
ATOM 803 C C . SER A 1 102 ? -4.545 1.106 -4.792 1.00 88.81 102 SER A C 1
ATOM 805 O O . SER A 1 102 ? -3.583 0.523 -5.285 1.00 88.81 102 SER A O 1
ATOM 807 N N . PHE A 1 103 ? -4.854 0.980 -3.494 1.00 91.94 103 PHE A N 1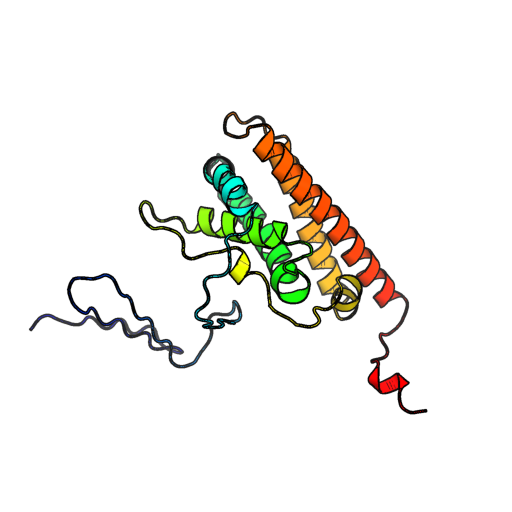
ATOM 808 C CA . PHE A 1 103 ? -4.117 0.097 -2.580 1.00 91.94 103 PHE A CA 1
ATOM 809 C C . PHE A 1 103 ? -4.380 -1.372 -2.893 1.00 91.94 103 PHE A C 1
ATOM 811 O O . PHE A 1 103 ? -3.441 -2.153 -2.988 1.00 91.94 103 PHE A O 1
ATOM 818 N N . ALA A 1 104 ? -5.641 -1.726 -3.140 1.00 88.88 104 ALA A N 1
ATOM 819 C CA . ALA A 1 104 ? -6.031 -3.072 -3.543 1.00 88.88 104 ALA A CA 1
ATOM 820 C C . ALA A 1 104 ? -5.405 -3.463 -4.893 1.00 88.88 104 ALA A C 1
ATOM 822 O O . ALA A 1 104 ? -4.905 -4.576 -5.056 1.00 88.88 104 ALA A O 1
ATOM 823 N N . VAL A 1 105 ? -5.364 -2.517 -5.839 1.00 89.19 105 VAL A N 1
ATOM 824 C CA . VAL A 1 105 ? -4.663 -2.677 -7.122 1.00 89.19 105 VAL A CA 1
ATOM 825 C C . VAL A 1 105 ? -3.164 -2.907 -6.914 1.00 89.19 105 VAL A C 1
ATOM 827 O O . VAL A 1 105 ? -2.604 -3.841 -7.488 1.00 89.19 105 VAL A O 1
ATOM 830 N N . LEU A 1 106 ? -2.517 -2.112 -6.055 1.00 91.25 106 LEU A N 1
ATOM 831 C CA . LEU A 1 106 ? -1.097 -2.277 -5.752 1.00 91.25 106 LEU A CA 1
ATOM 832 C C . LEU A 1 106 ? -0.808 -3.631 -5.083 1.00 91.25 106 LEU A C 1
ATOM 834 O O . LEU A 1 106 ? 0.092 -4.337 -5.531 1.00 91.25 106 LEU A O 1
ATOM 838 N N . CYS A 1 107 ? -1.570 -4.016 -4.055 1.00 89.69 107 CYS A N 1
ATOM 839 C CA . CYS A 1 107 ? -1.428 -5.305 -3.373 1.00 89.69 107 CYS A CA 1
ATOM 840 C C . CYS A 1 107 ? -1.590 -6.474 -4.345 1.00 89.69 107 CYS A C 1
ATOM 842 O O . CYS A 1 107 ? -0.729 -7.349 -4.386 1.00 89.69 107 CYS A O 1
ATOM 844 N N . SER A 1 108 ? -2.634 -6.443 -5.183 1.00 86.62 108 SER A N 1
ATOM 845 C CA . SER A 1 108 ? -2.838 -7.433 -6.242 1.00 86.62 108 SER A CA 1
ATOM 846 C C . SER A 1 108 ? -1.595 -7.546 -7.122 1.00 86.62 108 SER A C 1
ATOM 848 O O . SER A 1 108 ? -0.986 -8.612 -7.183 1.00 86.62 108 SER A O 1
ATOM 850 N N . MET A 1 109 ? -1.141 -6.439 -7.718 1.00 89.88 109 MET A N 1
ATOM 851 C CA . MET A 1 109 ? 0.034 -6.426 -8.590 1.00 89.88 109 MET A CA 1
ATOM 852 C C . MET A 1 109 ? 1.282 -6.990 -7.899 1.00 89.88 109 MET A C 1
ATOM 854 O O . MET A 1 109 ? 1.943 -7.858 -8.466 1.00 89.88 109 MET A O 1
ATOM 858 N N . LEU A 1 110 ? 1.585 -6.566 -6.671 1.00 89.75 110 LEU A N 1
ATOM 859 C CA . LEU A 1 110 ? 2.774 -7.012 -5.936 1.00 89.75 110 LEU A CA 1
ATOM 860 C C . LEU A 1 110 ? 2.729 -8.503 -5.602 1.00 89.75 110 LEU A C 1
ATOM 862 O O . LEU A 1 110 ? 3.730 -9.205 -5.771 1.00 89.75 110 LEU A O 1
ATOM 866 N N . THR A 1 111 ? 1.566 -9.008 -5.195 1.00 83.56 111 THR A N 1
ATOM 867 C CA . THR A 1 111 ? 1.354 -10.439 -4.972 1.00 83.56 111 THR A CA 1
ATOM 868 C C . THR A 1 111 ? 1.522 -11.223 -6.267 1.00 83.56 111 THR A C 1
ATOM 870 O O . THR A 1 111 ? 2.182 -12.263 -6.264 1.00 83.56 111 THR A O 1
ATOM 873 N N . GLN A 1 112 ? 1.024 -10.703 -7.393 1.00 82.31 112 GLN A N 1
ATOM 874 C CA . GLN A 1 112 ? 1.274 -11.317 -8.692 1.00 82.31 112 GLN A CA 1
ATOM 875 C C . GLN A 1 112 ? 2.771 -11.338 -9.026 1.00 82.31 112 GLN A C 1
ATOM 877 O O . GLN A 1 112 ? 3.258 -12.379 -9.443 1.00 82.31 112 GLN A O 1
ATOM 882 N N . VAL A 1 113 ? 3.520 -10.246 -8.813 1.00 85.38 113 VAL A N 1
ATOM 883 C CA . VAL A 1 113 ? 4.975 -10.209 -9.086 1.00 85.38 113 VAL A CA 1
ATOM 884 C C . VAL A 1 113 ? 5.727 -11.242 -8.254 1.00 85.38 113 VAL A C 1
ATOM 886 O O . VAL A 1 113 ? 6.656 -11.868 -8.768 1.00 85.38 113 VAL A O 1
ATOM 889 N N . ARG A 1 114 ? 5.334 -11.422 -6.986 1.00 82.56 114 ARG A N 1
ATOM 890 C CA . ARG A 1 114 ? 5.968 -12.361 -6.052 1.00 82.56 114 ARG A CA 1
ATOM 891 C C . ARG A 1 114 ? 5.686 -13.823 -6.393 1.00 82.56 114 ARG A C 1
ATOM 893 O O . ARG A 1 114 ? 6.565 -14.657 -6.201 1.00 82.56 114 ARG A O 1
ATOM 900 N N . LEU A 1 115 ? 4.473 -14.122 -6.855 1.00 75.44 115 LEU A N 1
ATOM 901 C CA . LEU A 1 115 ? 3.986 -15.486 -7.084 1.00 75.44 115 LEU A CA 1
ATOM 902 C C . LEU A 1 115 ? 4.004 -15.912 -8.556 1.00 75.44 115 LEU A C 1
ATOM 904 O O . LEU A 1 115 ? 3.582 -17.025 -8.859 1.00 75.44 115 LEU A O 1
ATOM 908 N N . GLU A 1 116 ? 4.433 -15.042 -9.475 1.00 69.69 116 GLU A N 1
ATOM 909 C CA . GLU A 1 116 ? 4.357 -15.305 -10.913 1.00 69.69 116 GLU A CA 1
ATOM 910 C C . GLU A 1 116 ? 5.089 -16.598 -11.285 1.00 69.69 116 GLU A C 1
ATOM 912 O O . GLU A 1 116 ? 6.312 -16.705 -11.176 1.00 69.69 116 GLU A O 1
ATOM 917 N N . VAL A 1 117 ? 4.318 -17.568 -11.775 1.00 61.84 117 VAL A N 1
ATOM 918 C CA . VAL A 1 117 ? 4.826 -18.755 -12.455 1.00 61.84 117 VAL A CA 1
ATOM 919 C C . VAL A 1 117 ? 4.724 -18.477 -13.956 1.00 61.84 117 VAL A C 1
ATOM 921 O O . VAL A 1 117 ? 3.623 -18.178 -14.431 1.00 61.84 117 VAL A O 1
ATOM 924 N N . PRO A 1 118 ? 5.830 -18.543 -14.722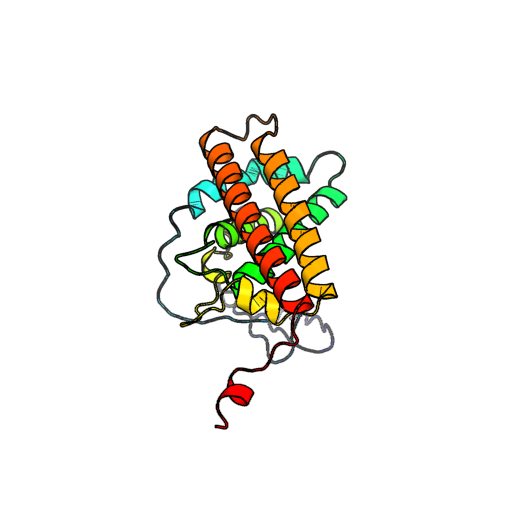 1.00 57.84 118 PRO A N 1
ATOM 925 C CA . PRO A 1 118 ? 5.801 -18.272 -16.156 1.00 57.84 118 PRO A CA 1
ATOM 926 C C . PRO A 1 118 ? 4.726 -19.104 -16.874 1.00 57.84 118 PRO A C 1
ATOM 928 O O . PRO A 1 118 ? 4.715 -20.328 -16.765 1.00 57.84 118 PRO A O 1
ATOM 931 N N . GLY A 1 119 ? 3.833 -18.438 -17.614 1.00 55.53 119 GLY A N 1
ATOM 932 C CA . GLY A 1 119 ? 2.781 -19.086 -18.410 1.00 55.53 119 GLY A CA 1
ATOM 933 C C . GLY A 1 119 ? 1.445 -19.334 -17.697 1.00 55.53 119 GLY A C 1
ATOM 934 O O . GLY A 1 119 ? 0.552 -19.911 -18.311 1.00 55.53 119 GLY A O 1
ATOM 935 N N . VAL A 1 120 ? 1.279 -18.894 -16.445 1.00 59.03 120 VAL A N 1
ATOM 936 C CA . VAL A 1 120 ? 0.014 -19.005 -15.699 1.00 59.03 120 VAL A CA 1
ATOM 937 C C . VAL A 1 120 ? -0.534 -17.609 -15.396 1.00 59.03 120 VAL A C 1
ATOM 939 O O . VAL A 1 120 ? 0.138 -16.805 -14.748 1.00 59.03 120 VAL A O 1
ATOM 942 N N . GLU A 1 121 ? -1.756 -17.308 -15.850 1.00 58.12 121 GLU A N 1
ATOM 943 C CA . GLU A 1 121 ? -2.455 -16.085 -15.438 1.00 58.12 121 GLU A CA 1
ATOM 944 C C . GLU A 1 121 ? -2.725 -16.125 -13.931 1.00 58.12 121 GLU A C 1
ATOM 946 O O . GLU A 1 121 ? -3.219 -17.116 -13.389 1.00 58.12 121 GLU A O 1
ATOM 951 N N . SER A 1 122 ? -2.365 -15.048 -13.235 1.00 59.66 122 SER A N 1
ATOM 952 C CA . SER A 1 122 ? -2.485 -15.014 -11.783 1.00 59.66 122 SER A CA 1
ATOM 953 C C . SER A 1 122 ? -3.953 -14.914 -11.355 1.00 59.66 122 SER A C 1
ATOM 955 O O . SER A 1 122 ? -4.678 -14.066 -11.879 1.00 59.66 122 SER A O 1
ATOM 957 N N . PRO A 1 123 ? -4.400 -15.712 -10.368 1.00 63.00 123 PRO A N 1
ATOM 958 C CA . PRO A 1 123 ? -5.770 -15.636 -9.868 1.00 63.00 123 PRO A CA 1
ATOM 959 C C . PRO A 1 123 ? -6.020 -14.400 -8.989 1.00 63.00 123 PRO A C 1
ATOM 961 O O . PRO A 1 123 ? -7.175 -14.125 -8.664 1.00 63.00 123 PRO A O 1
ATOM 964 N N . TYR A 1 124 ? -4.967 -13.677 -8.583 1.00 65.31 124 TYR A N 1
ATOM 965 C CA . TYR A 1 124 ? -5.073 -12.541 -7.669 1.00 65.31 124 TYR A CA 1
ATOM 966 C C . TYR A 1 124 ? -5.592 -11.308 -8.390 1.00 65.31 124 TYR A C 1
ATOM 968 O O . TYR A 1 124 ? -4.962 -10.810 -9.322 1.00 65.31 124 TYR A O 1
ATOM 976 N N . ARG A 1 125 ? -6.734 -10.814 -7.928 1.00 74.06 125 ARG A N 1
ATOM 977 C CA . ARG A 1 125 ? -7.404 -9.638 -8.476 1.00 74.06 125 ARG A CA 1
ATOM 978 C C . ARG A 1 125 ? -7.614 -8.602 -7.390 1.00 74.06 125 ARG A C 1
ATOM 980 O O . ARG A 1 125 ? -7.760 -8.944 -6.218 1.00 74.06 125 ARG A O 1
ATOM 987 N N . ALA A 1 126 ? -7.618 -7.333 -7.779 1.00 77.44 126 ALA A N 1
ATOM 988 C CA . ALA A 1 126 ? -7.752 -6.226 -6.837 1.00 77.44 126 ALA A CA 1
ATOM 989 C C . ALA A 1 126 ? -9.066 -6.277 -6.030 1.00 77.44 126 ALA A C 1
ATOM 991 O O . ALA A 1 126 ? -9.080 -5.943 -4.849 1.00 77.44 126 ALA A O 1
ATOM 992 N N . ASP A 1 127 ? -10.157 -6.767 -6.615 1.00 75.00 127 ASP A N 1
ATOM 993 C CA . ASP A 1 127 ? -11.444 -6.940 -5.930 1.00 75.00 127 ASP A CA 1
ATOM 994 C C . ASP A 1 127 ? -11.380 -7.899 -4.731 1.00 75.00 127 ASP A C 1
ATOM 996 O O . ASP A 1 127 ? -12.086 -7.685 -3.749 1.00 75.00 127 ASP A O 1
ATOM 1000 N N . GLN A 1 128 ? -10.494 -8.897 -4.759 1.00 78.56 128 GLN A N 1
ATOM 1001 C CA . GLN A 1 128 ? -10.310 -9.859 -3.664 1.00 78.56 128 GLN A CA 1
ATOM 1002 C C . GLN A 1 128 ? -9.705 -9.230 -2.403 1.00 78.56 128 GLN A C 1
ATOM 1004 O O . GLN A 1 128 ? -9.814 -9.796 -1.316 1.00 78.56 128 GLN A O 1
ATOM 1009 N N . TRP A 1 129 ? -9.069 -8.065 -2.532 1.00 79.12 129 TRP A N 1
ATOM 1010 C CA . TRP A 1 129 ? -8.508 -7.323 -1.403 1.00 79.12 129 TRP A CA 1
ATOM 1011 C C . TRP A 1 129 ? -9.544 -6.420 -0.735 1.00 79.12 129 TRP A C 1
ATOM 1013 O O . TRP A 1 129 ? -9.376 -6.050 0.424 1.00 79.12 129 TRP A O 1
ATOM 1023 N N . ILE A 1 130 ? -10.612 -6.065 -1.451 1.00 79.69 130 ILE A N 1
ATOM 1024 C CA . ILE A 1 130 ? -11.639 -5.142 -0.974 1.00 79.69 130 ILE A CA 1
ATOM 1025 C C . ILE A 1 130 ? -12.721 -5.949 -0.266 1.00 79.69 130 ILE A C 1
ATOM 1027 O O . ILE A 1 130 ? -13.416 -6.763 -0.874 1.00 79.69 130 ILE A O 1
ATOM 1031 N N . THR A 1 131 ? -12.928 -5.694 1.022 1.00 68.19 131 THR A N 1
ATOM 1032 C CA . THR A 1 131 ? -14.075 -6.273 1.720 1.00 68.19 131 THR A CA 1
ATOM 1033 C C . THR A 1 131 ? -15.351 -5.528 1.334 1.00 68.19 131 THR A C 1
ATOM 1035 O O . THR A 1 131 ? -15.474 -4.314 1.502 1.00 68.19 131 THR A O 1
ATOM 1038 N N . SER A 1 132 ? -16.350 -6.254 0.822 1.00 60.84 132 SER A N 1
ATOM 1039 C CA . SER A 1 132 ? -17.678 -5.689 0.569 1.00 60.84 132 SER A CA 1
ATOM 1040 C C . SER A 1 132 ? -18.438 -5.531 1.893 1.00 60.84 132 SER A C 1
ATOM 1042 O O . SER A 1 132 ? -19.291 -6.347 2.243 1.00 60.84 132 SER A O 1
ATOM 1044 N N . SER A 1 133 ? -18.105 -4.503 2.669 1.00 64.25 133 SER A N 1
ATOM 1045 C CA . SER A 1 133 ? -18.938 -4.083 3.797 1.00 64.25 133 SER A CA 1
ATOM 1046 C C . SER A 1 133 ? -19.957 -3.047 3.314 1.00 64.25 133 SER A C 1
ATOM 1048 O O . SER A 1 133 ? -19.559 -2.104 2.629 1.00 64.25 133 SER A O 1
ATOM 1050 N N . PRO A 1 134 ? -21.252 -3.163 3.667 1.00 61.56 134 PRO A N 1
ATOM 1051 C CA . PRO A 1 134 ? -22.243 -2.133 3.345 1.00 61.56 134 PRO A CA 1
ATOM 1052 C C . PRO A 1 134 ? -21.940 -0.801 4.049 1.00 61.56 134 PRO A C 1
ATOM 1054 O O . PRO A 1 134 ? -22.296 0.258 3.541 1.00 61.56 134 PRO A O 1
ATOM 1057 N N . TYR A 1 135 ? -21.249 -0.856 5.194 1.00 69.62 135 TYR A N 1
ATOM 1058 C CA . TYR A 1 135 ? -20.855 0.305 5.991 1.00 69.62 135 TYR A CA 1
ATOM 1059 C C . TYR A 1 135 ? -19.433 0.094 6.530 1.00 69.62 135 TYR A C 1
ATOM 1061 O O . TYR A 1 135 ? -19.253 -0.270 7.696 1.00 69.62 135 TYR A O 1
ATOM 1069 N N . PRO A 1 136 ? -18.402 0.244 5.683 1.00 71.94 136 PRO A N 1
ATOM 1070 C CA . PRO A 1 136 ? -17.025 0.106 6.126 1.00 71.94 136 PRO A CA 1
ATOM 1071 C C . PRO A 1 136 ? -16.706 1.224 7.131 1.00 71.94 136 PRO A C 1
ATOM 1073 O O . PRO A 1 136 ? -17.140 2.366 6.937 1.00 71.94 136 PRO A O 1
ATOM 1076 N N . PRO A 1 137 ? -15.985 0.931 8.229 1.00 82.00 137 PRO A N 1
ATOM 1077 C CA . PRO A 1 137 ? -15.565 1.970 9.153 1.00 82.00 137 PRO A CA 1
ATOM 1078 C C . PRO A 1 137 ? -14.708 3.009 8.423 1.00 82.00 137 PRO A C 1
ATOM 1080 O O . PRO A 1 137 ? -13.938 2.693 7.518 1.00 82.00 137 PRO A O 1
ATOM 1083 N N . THR A 1 138 ? -14.806 4.270 8.844 1.00 86.94 138 THR A N 1
ATOM 1084 C CA . THR A 1 138 ? -13.847 5.280 8.381 1.00 86.94 138 THR A CA 1
ATOM 1085 C C . THR A 1 138 ? -12.456 4.959 8.929 1.00 86.94 138 THR A C 1
ATOM 1087 O O . THR A 1 138 ? -12.341 4.346 9.995 1.00 86.94 138 THR A O 1
ATOM 1090 N N . VAL A 1 139 ? -11.399 5.436 8.262 1.00 89.69 139 VAL A N 1
ATOM 1091 C CA . VAL A 1 139 ? -10.011 5.307 8.749 1.00 89.69 139 VAL A CA 1
ATOM 1092 C C . VAL A 1 139 ? -9.892 5.788 10.197 1.00 89.69 139 VAL A C 1
ATOM 1094 O O . VAL A 1 139 ? -9.363 5.081 11.047 1.00 89.69 139 VAL A O 1
ATOM 1097 N N . LEU A 1 140 ? -10.491 6.942 10.512 1.00 88.31 140 LEU A N 1
ATOM 1098 C CA . LEU A 1 140 ? -10.512 7.501 11.864 1.00 88.31 140 LEU A CA 1
ATOM 1099 C C . LEU A 1 140 ? -11.191 6.563 12.866 1.00 88.31 140 LEU A C 1
ATOM 1101 O O . LEU A 1 140 ? -10.633 6.298 13.928 1.00 88.31 140 LEU A O 1
ATOM 1105 N N . THR A 1 141 ? -12.389 6.066 12.548 1.00 85.31 141 THR A N 1
ATOM 1106 C CA . THR A 1 141 ? -13.145 5.179 13.445 1.00 85.31 141 THR A CA 1
ATOM 1107 C C . THR A 1 141 ? -12.405 3.864 13.671 1.00 85.31 141 THR A C 1
ATOM 1109 O O . THR A 1 141 ? -12.320 3.401 14.806 1.00 85.31 141 THR A O 1
ATOM 1112 N N . TYR A 1 142 ? -11.830 3.288 12.612 1.00 89.19 142 TYR A N 1
ATOM 1113 C CA . TYR A 1 142 ? -11.078 2.045 12.704 1.00 89.19 142 TYR A CA 1
ATOM 1114 C C . TYR A 1 142 ? -9.812 2.224 13.541 1.00 89.19 142 TYR A C 1
ATOM 1116 O O . TYR A 1 142 ? -9.636 1.519 14.536 1.00 89.19 142 TYR A O 1
ATOM 1124 N N . THR A 1 143 ? -8.975 3.218 13.230 1.00 89.12 143 THR A N 1
ATOM 1125 C CA . THR A 1 143 ? -7.756 3.470 14.007 1.00 89.12 143 THR A CA 1
ATOM 1126 C C . THR A 1 143 ? -8.068 3.792 15.464 1.00 89.12 143 THR A C 1
ATOM 1128 O O . THR A 1 143 ? -7.290 3.430 16.343 1.00 89.12 143 THR A O 1
ATOM 1131 N N . ARG A 1 144 ? -9.232 4.393 15.754 1.00 85.69 144 ARG A N 1
ATOM 1132 C CA . ARG A 1 144 ? -9.653 4.641 17.136 1.00 85.69 144 ARG A CA 1
ATOM 1133 C C . ARG A 1 144 ? -9.938 3.397 17.965 1.00 85.69 144 ARG A C 1
ATOM 1135 O O . ARG A 1 144 ? -9.838 3.442 19.187 1.00 85.69 144 ARG A O 1
ATOM 1142 N N . SER A 1 145 ? -10.286 2.299 17.308 1.00 85.44 145 SER A N 1
ATOM 1143 C CA . SER A 1 145 ? -10.497 1.012 17.969 1.00 85.44 145 SER A CA 1
ATOM 1144 C C . SER A 1 145 ? -9.191 0.253 18.242 1.00 85.44 145 SER A C 1
ATOM 1146 O O . SER A 1 145 ? -9.191 -0.744 18.964 1.00 85.44 145 SER A O 1
ATOM 1148 N N . MET A 1 146 ? -8.067 0.702 17.671 1.00 86.75 146 MET A N 1
ATOM 1149 C CA . MET A 1 146 ? -6.769 0.051 17.833 1.00 86.75 146 MET A CA 1
ATOM 1150 C C . MET A 1 146 ? -6.099 0.454 19.148 1.00 86.75 146 MET A C 1
ATOM 1152 O O . MET A 1 146 ? -6.247 1.570 19.642 1.00 86.75 146 MET A O 1
ATOM 1156 N N . THR A 1 147 ? -5.269 -0.438 19.691 1.00 87.75 147 THR A N 1
ATOM 1157 C CA . THR A 1 147 ? -4.357 -0.054 20.773 1.00 87.75 147 THR A CA 1
ATOM 1158 C C . THR A 1 147 ? -3.307 0.927 20.246 1.00 87.75 147 THR A C 1
ATOM 1160 O O . THR A 1 147 ? -2.887 0.831 19.091 1.00 87.75 147 THR A O 1
ATOM 1163 N N . ALA A 1 148 ? -2.824 1.833 21.102 1.00 86.00 148 ALA A N 1
ATOM 1164 C CA . ALA A 1 148 ? -1.815 2.824 20.715 1.00 86.00 148 ALA A CA 1
ATOM 1165 C C . ALA A 1 148 ? -0.553 2.181 20.106 1.00 86.00 148 ALA A C 1
ATOM 1167 O O . ALA A 1 148 ? -0.024 2.678 19.115 1.00 86.00 148 ALA A O 1
ATOM 1168 N N . ALA A 1 149 ? -0.112 1.038 20.648 1.00 87.69 149 ALA A N 1
ATOM 1169 C CA . ALA A 1 149 ? 1.028 0.289 20.120 1.00 87.69 149 ALA A CA 1
ATOM 1170 C C . ALA A 1 149 ? 0.775 -0.247 18.699 1.00 87.69 149 ALA A C 1
ATOM 1172 O O . ALA A 1 149 ? 1.629 -0.087 17.831 1.00 87.69 149 ALA A O 1
ATOM 1173 N N . LYS A 1 150 ? -0.407 -0.828 18.436 1.00 90.06 150 LYS A N 1
ATOM 1174 C CA . LYS A 1 150 ? -0.774 -1.316 17.096 1.00 90.06 150 LYS A CA 1
ATOM 1175 C C . LYS A 1 150 ? -0.914 -0.169 16.096 1.00 90.06 150 LYS A C 1
ATOM 1177 O O . LYS A 1 150 ? -0.449 -0.290 14.971 1.00 90.06 150 LYS A O 1
ATOM 1182 N N . ALA A 1 151 ? -1.524 0.942 16.511 1.00 90.19 151 ALA A N 1
ATOM 1183 C CA . ALA A 1 151 ? -1.654 2.125 15.666 1.00 90.19 151 ALA A CA 1
ATOM 1184 C C . ALA A 1 151 ? -0.280 2.717 15.311 1.00 90.19 151 ALA A C 1
ATOM 1186 O O . ALA A 1 151 ? -0.048 3.066 14.160 1.00 90.19 151 ALA A O 1
ATOM 1187 N N . MET A 1 152 ? 0.644 2.793 16.275 1.00 92.25 152 MET A N 1
ATOM 1188 C CA . MET A 1 152 ? 2.001 3.291 16.033 1.00 92.25 152 MET A CA 1
ATOM 1189 C C . MET A 1 152 ? 2.798 2.379 15.095 1.00 92.25 152 MET A C 1
ATOM 1191 O O . MET A 1 152 ? 3.429 2.883 14.172 1.00 92.25 152 MET A O 1
ATOM 1195 N N . ALA A 1 153 ? 2.743 1.059 15.297 1.00 93.56 153 ALA A N 1
ATOM 1196 C CA . ALA A 1 153 ? 3.392 0.101 14.401 1.00 93.56 153 ALA A CA 1
ATOM 1197 C C . ALA A 1 153 ? 2.872 0.250 12.962 1.00 93.56 153 ALA A C 1
ATOM 1199 O O . ALA A 1 153 ? 3.659 0.394 12.032 1.00 93.56 153 ALA A O 1
ATOM 1200 N N . TRP A 1 154 ? 1.550 0.353 12.796 1.00 94.88 154 TRP A N 1
ATOM 1201 C CA . TRP A 1 154 ? 0.959 0.548 11.476 1.00 94.88 154 TRP A CA 1
ATOM 1202 C C . TRP A 1 154 ? 1.394 1.866 10.825 1.00 94.88 154 TRP A C 1
ATOM 1204 O O . TRP A 1 154 ? 1.737 1.874 9.649 1.00 94.88 154 TRP A O 1
ATOM 1214 N N . ILE A 1 155 ? 1.455 2.971 11.581 1.00 95.19 155 ILE A N 1
ATOM 1215 C CA . ILE A 1 155 ? 1.972 4.255 11.074 1.00 95.19 155 ILE A CA 1
ATOM 1216 C C . ILE A 1 155 ? 3.414 4.106 10.574 1.00 95.19 155 ILE A C 1
ATOM 1218 O O . ILE A 1 155 ? 3.727 4.615 9.504 1.00 95.19 155 ILE A O 1
ATOM 1222 N N . GLN A 1 156 ? 4.273 3.391 11.306 1.00 96.19 156 GLN A N 1
ATOM 1223 C CA . GLN A 1 156 ? 5.660 3.159 10.890 1.00 96.19 156 GLN A CA 1
ATOM 1224 C C . GLN A 1 156 ? 5.745 2.356 9.587 1.00 96.19 156 GLN A C 1
ATOM 1226 O O . GLN A 1 156 ? 6.561 2.679 8.724 1.00 96.19 156 GLN A O 1
ATOM 1231 N N . ASP A 1 157 ? 4.900 1.337 9.429 1.00 95.88 157 ASP A N 1
ATOM 1232 C CA . ASP A 1 157 ? 4.859 0.531 8.207 1.00 95.88 157 ASP A CA 1
ATOM 1233 C C . ASP A 1 157 ? 4.338 1.345 7.014 1.00 95.88 157 ASP A C 1
ATOM 1235 O O . ASP A 1 157 ? 4.898 1.280 5.919 1.00 95.88 157 ASP A O 1
ATOM 1239 N N . LEU A 1 158 ? 3.312 2.172 7.235 1.00 96.62 158 LEU A N 1
ATOM 1240 C CA . LEU A 1 158 ? 2.763 3.072 6.222 1.00 96.62 158 LEU A CA 1
ATOM 1241 C C . LEU A 1 158 ? 3.767 4.160 5.813 1.00 96.62 158 LEU A C 1
ATOM 1243 O O . LEU A 1 158 ? 3.905 4.446 4.627 1.00 96.62 158 LEU A O 1
ATOM 1247 N N . ASP A 1 159 ? 4.500 4.744 6.763 1.00 96.75 159 ASP A N 1
ATOM 1248 C CA . ASP A 1 159 ? 5.554 5.724 6.477 1.00 96.75 159 ASP A CA 1
ATOM 1249 C C . ASP A 1 159 ? 6.683 5.103 5.642 1.00 96.75 159 ASP A C 1
ATOM 1251 O O . ASP A 1 159 ? 7.134 5.702 4.662 1.00 96.75 159 ASP A O 1
ATOM 1255 N N . ALA A 1 160 ? 7.099 3.877 5.974 1.00 95.81 160 ALA A N 1
ATOM 1256 C CA . ALA A 1 160 ? 8.081 3.139 5.185 1.00 95.81 160 ALA A CA 1
ATOM 1257 C C . ALA A 1 160 ? 7.577 2.870 3.755 1.00 95.81 160 ALA A C 1
ATOM 1259 O O . ALA A 1 160 ? 8.325 3.043 2.793 1.00 95.81 160 ALA A O 1
ATOM 1260 N N . ALA A 1 161 ? 6.299 2.517 3.597 1.00 96.75 161 ALA A N 1
ATOM 1261 C CA . ALA A 1 161 ? 5.678 2.322 2.291 1.00 96.75 161 ALA A CA 1
ATOM 1262 C C . ALA A 1 161 ? 5.597 3.621 1.462 1.00 96.75 161 ALA A C 1
ATOM 1264 O O . ALA A 1 161 ? 5.839 3.595 0.255 1.00 96.75 161 ALA A O 1
ATOM 1265 N N . VAL A 1 162 ? 5.322 4.774 2.088 1.00 97.31 162 VAL A N 1
ATOM 1266 C CA . VAL A 1 162 ? 5.358 6.086 1.408 1.00 97.31 162 VAL A CA 1
ATOM 1267 C C . VAL A 1 162 ? 6.756 6.384 0.867 1.00 97.31 162 VAL A C 1
ATOM 1269 O O . VAL A 1 162 ? 6.883 6.853 -0.267 1.00 97.31 162 VAL A O 1
ATOM 1272 N N . ILE A 1 163 ? 7.798 6.103 1.653 1.00 96.25 163 ILE A N 1
ATOM 1273 C CA . ILE A 1 163 ? 9.196 6.279 1.233 1.00 96.25 163 ILE A CA 1
ATOM 1274 C C . ILE A 1 163 ? 9.523 5.335 0.072 1.00 96.25 163 ILE A C 1
ATOM 1276 O O . ILE A 1 163 ? 10.047 5.779 -0.944 1.00 96.25 163 ILE A O 1
ATOM 1280 N N . LEU A 1 164 ? 9.130 4.064 0.158 1.00 95.94 164 LEU A N 1
ATOM 1281 C CA . LEU A 1 164 ? 9.366 3.095 -0.912 1.00 95.94 164 LEU A CA 1
ATOM 1282 C C . LEU A 1 164 ? 8.709 3.517 -2.237 1.00 95.94 164 LEU A C 1
ATOM 1284 O O . LEU A 1 164 ? 9.340 3.480 -3.292 1.00 95.94 164 LEU A O 1
ATOM 1288 N N . LEU A 1 165 ? 7.453 3.972 -2.195 1.00 96.12 165 LEU A N 1
ATOM 1289 C CA . LEU A 1 165 ? 6.753 4.465 -3.385 1.00 96.12 165 LEU A CA 1
ATOM 1290 C C . LEU A 1 165 ? 7.369 5.755 -3.938 1.00 96.12 165 LEU A C 1
ATOM 1292 O O . LEU A 1 165 ? 7.365 5.964 -5.152 1.00 96.12 165 LEU A O 1
ATOM 1296 N N . GLN A 1 166 ? 7.907 6.618 -3.071 1.00 96.00 166 GLN A N 1
ATOM 1297 C CA . GLN A 1 166 ? 8.693 7.780 -3.484 1.00 96.00 166 GLN A CA 1
ATOM 1298 C C . GLN A 1 166 ? 9.945 7.332 -4.246 1.00 96.00 166 GLN A C 1
ATOM 1300 O O . GLN A 1 166 ? 10.181 7.815 -5.354 1.00 96.00 166 GLN A O 1
ATOM 1305 N N . ASP A 1 167 ? 10.704 6.385 -3.702 1.00 94.75 167 ASP A N 1
ATOM 1306 C CA . ASP A 1 167 ? 11.918 5.873 -4.338 1.00 94.75 167 ASP A CA 1
ATOM 1307 C C . ASP A 1 167 ? 11.612 5.243 -5.699 1.00 94.75 167 ASP A C 1
ATOM 1309 O O . ASP A 1 167 ? 12.317 5.491 -6.676 1.00 94.75 167 ASP A O 1
ATOM 1313 N N . TRP A 1 168 ? 10.514 4.491 -5.806 1.00 96.00 168 TRP A N 1
ATOM 1314 C CA . TRP A 1 168 ? 10.069 3.914 -7.074 1.00 96.00 168 TRP A CA 1
ATOM 1315 C C . TRP A 1 168 ? 9.647 4.982 -8.085 1.00 96.00 168 TRP A C 1
ATOM 1317 O O . TRP A 1 168 ? 10.070 4.934 -9.238 1.00 96.00 168 TRP A O 1
ATOM 1327 N N . ALA A 1 169 ? 8.865 5.983 -7.670 1.00 94.50 169 ALA A N 1
ATOM 1328 C CA . ALA A 1 169 ? 8.391 7.047 -8.558 1.00 94.50 169 ALA A CA 1
ATOM 1329 C C . ALA A 1 169 ? 9.538 7.859 -9.193 1.00 94.50 169 ALA A C 1
ATOM 1331 O O . ALA A 1 169 ? 9.403 8.367 -10.314 1.00 94.50 169 ALA A O 1
ATOM 1332 N N . PHE A 1 170 ? 10.665 7.977 -8.486 1.00 94.56 170 PHE A N 1
ATOM 1333 C CA . PHE A 1 170 ? 11.847 8.727 -8.917 1.00 94.56 170 PHE A CA 1
ATOM 1334 C C . PHE A 1 170 ? 13.036 7.840 -9.307 1.00 94.56 170 PHE A C 1
ATOM 1336 O O . PHE A 1 170 ? 14.109 8.360 -9.609 1.00 94.56 170 PHE A O 1
ATOM 1343 N N . ALA A 1 171 ? 12.854 6.519 -9.380 1.00 94.19 171 ALA A N 1
ATOM 1344 C CA . ALA A 1 171 ? 13.910 5.607 -9.793 1.00 94.19 171 ALA A CA 1
ATOM 1345 C C . ALA A 1 171 ? 14.365 5.908 -11.230 1.00 94.19 171 ALA A C 1
ATOM 1347 O O . ALA A 1 171 ? 13.542 6.046 -12.143 1.00 94.19 171 ALA A O 1
ATOM 1348 N N . ALA A 1 172 ? 15.678 5.976 -11.447 1.00 91.94 172 ALA A N 1
ATOM 1349 C CA . ALA A 1 172 ? 16.271 6.033 -12.779 1.00 91.94 172 ALA A CA 1
ATOM 1350 C C . ALA A 1 172 ? 16.203 4.633 -13.416 1.00 91.94 172 ALA A C 1
ATOM 1352 O O . ALA A 1 172 ? 17.096 3.811 -13.234 1.00 91.94 172 ALA A O 1
ATOM 1353 N N . SER A 1 173 ? 15.093 4.335 -14.092 1.00 92.62 173 SER A N 1
ATOM 1354 C CA . SER A 1 173 ? 14.854 3.063 -14.775 1.00 92.62 173 SER A CA 1
ATOM 1355 C C . SER A 1 173 ? 14.121 3.304 -16.087 1.00 92.62 173 SER A C 1
ATOM 1357 O O . SER A 1 173 ? 13.096 3.988 -16.101 1.00 92.62 173 SER A O 1
ATOM 1359 N N . ASP A 1 174 ? 14.617 2.683 -17.154 1.00 93.69 174 ASP A N 1
ATOM 1360 C CA . ASP A 1 174 ? 14.003 2.710 -18.488 1.00 93.69 174 ASP A CA 1
ATOM 1361 C C . ASP A 1 174 ? 12.710 1.878 -18.558 1.00 93.69 174 ASP A C 1
ATOM 1363 O O . ASP A 1 174 ? 11.954 1.973 -19.520 1.00 93.69 174 ASP A O 1
ATOM 1367 N N . LEU A 1 175 ? 12.431 1.074 -17.524 1.00 93.69 175 LEU A N 1
ATOM 1368 C CA . LEU A 1 175 ? 11.193 0.300 -17.387 1.00 93.69 175 LEU A CA 1
ATOM 1369 C C . LEU A 1 175 ? 10.017 1.140 -16.862 1.00 93.69 175 LEU A C 1
ATOM 1371 O O . LEU A 1 175 ? 8.907 0.625 -16.766 1.00 93.69 175 LEU A O 1
ATOM 1375 N N . LEU A 1 176 ? 10.261 2.400 -16.485 1.00 94.12 176 LEU A N 1
ATOM 1376 C CA . LEU A 1 176 ? 9.257 3.313 -15.943 1.00 94.12 176 LEU A CA 1
ATOM 1377 C C . LEU A 1 176 ? 9.038 4.499 -16.882 1.00 94.12 176 LEU A C 1
ATOM 1379 O O . LEU A 1 176 ? 9.815 5.462 -16.877 1.00 94.12 176 LEU A O 1
ATOM 1383 N N . ASP A 1 177 ? 7.935 4.455 -17.623 1.00 92.75 177 ASP A N 1
ATOM 1384 C CA . ASP A 1 177 ? 7.423 5.608 -18.361 1.00 92.75 177 ASP A CA 1
ATOM 1385 C C . ASP A 1 177 ? 6.695 6.614 -17.447 1.00 92.75 177 ASP A C 1
ATOM 1387 O O . ASP A 1 177 ? 6.539 6.411 -16.238 1.00 92.75 177 ASP A O 1
ATOM 1391 N N . GLU A 1 178 ? 6.273 7.745 -18.017 1.00 91.44 178 GLU A N 1
ATOM 1392 C CA . GLU A 1 178 ? 5.653 8.823 -17.242 1.00 91.44 178 GLU A CA 1
ATOM 1393 C C . GLU A 1 178 ? 4.268 8.445 -16.694 1.00 91.44 178 GLU A C 1
ATOM 1395 O O . GLU A 1 178 ? 3.903 8.908 -15.615 1.00 91.44 178 GLU A O 1
ATOM 1400 N N . GLU A 1 179 ? 3.519 7.564 -17.364 1.00 90.31 179 GLU A N 1
ATOM 1401 C CA . GLU A 1 179 ? 2.216 7.089 -16.876 1.00 90.31 179 GLU A CA 1
ATOM 1402 C C . GLU A 1 179 ? 2.387 6.221 -15.626 1.00 90.31 179 GLU A C 1
ATOM 1404 O O . GLU A 1 179 ? 1.700 6.416 -14.621 1.00 90.31 179 GLU A O 1
ATOM 1409 N N . MET A 1 180 ? 3.362 5.310 -15.644 1.00 91.75 180 MET A N 1
ATOM 1410 C CA . MET A 1 180 ? 3.724 4.489 -14.489 1.00 91.75 180 MET A CA 1
ATOM 1411 C C . MET A 1 180 ? 4.219 5.344 -13.320 1.00 91.75 180 MET A C 1
ATOM 1413 O O . MET A 1 180 ? 3.839 5.119 -12.167 1.00 91.75 180 MET A O 1
ATOM 1417 N N . ARG A 1 181 ? 5.035 6.368 -13.598 1.00 92.62 181 ARG A N 1
ATOM 1418 C CA . ARG A 1 181 ? 5.492 7.321 -12.574 1.00 92.62 181 ARG A CA 1
ATOM 1419 C C . ARG A 1 181 ? 4.339 8.135 -12.012 1.00 92.62 181 ARG A C 1
ATOM 1421 O O . ARG A 1 181 ? 4.289 8.347 -10.801 1.00 92.62 181 ARG A O 1
ATOM 1428 N N . PHE A 1 182 ? 3.409 8.570 -12.857 1.00 91.12 182 PHE A N 1
ATOM 1429 C CA . PHE A 1 182 ? 2.198 9.251 -12.422 1.00 91.12 182 PHE A CA 1
ATOM 1430 C C . PHE A 1 182 ? 1.378 8.355 -11.493 1.00 91.12 182 PHE A C 1
ATOM 1432 O O . PHE A 1 182 ? 1.074 8.780 -10.381 1.00 91.12 182 PHE A O 1
ATOM 1439 N N . PHE A 1 183 ? 1.133 7.096 -11.871 1.00 89.88 183 PHE A N 1
ATOM 1440 C CA . PHE A 1 183 ? 0.456 6.120 -11.016 1.00 89.88 183 PHE A CA 1
ATOM 1441 C C . PHE A 1 183 ? 1.147 5.973 -9.654 1.00 89.88 183 PHE A C 1
ATOM 1443 O O . PHE A 1 183 ? 0.498 6.129 -8.622 1.00 89.88 183 PHE A O 1
ATOM 1450 N N . LEU A 1 184 ? 2.467 5.749 -9.623 1.00 93.88 184 LEU A N 1
ATOM 1451 C CA . LEU A 1 184 ? 3.222 5.620 -8.370 1.00 93.88 184 LEU A CA 1
ATOM 1452 C C . LEU A 1 184 ? 3.095 6.873 -7.493 1.00 93.88 184 LEU A C 1
ATOM 1454 O O . LEU A 1 184 ? 2.883 6.765 -6.285 1.00 93.88 184 LEU A O 1
ATOM 1458 N N . ARG A 1 185 ? 3.155 8.072 -8.088 1.00 94.06 185 ARG A N 1
ATOM 1459 C CA . ARG A 1 185 ? 2.953 9.341 -7.367 1.00 94.06 185 ARG A CA 1
ATOM 1460 C C . ARG A 1 185 ? 1.523 9.476 -6.841 1.00 94.06 185 ARG A C 1
ATOM 1462 O O . ARG A 1 185 ? 1.358 9.938 -5.714 1.00 94.06 185 ARG A O 1
ATOM 1469 N N . SER A 1 186 ? 0.514 9.062 -7.607 1.00 91.75 186 SER A N 1
ATOM 1470 C CA . SER A 1 186 ? -0.892 9.074 -7.190 1.00 91.75 186 SER A CA 1
ATOM 1471 C C . SER A 1 186 ? -1.143 8.119 -6.026 1.00 91.75 186 SER A C 1
ATOM 1473 O O . SER A 1 186 ? -1.757 8.515 -5.037 1.00 91.75 186 SER A O 1
ATOM 1475 N N . VAL A 1 187 ? -0.623 6.890 -6.095 1.00 93.06 187 VAL A N 1
ATOM 1476 C CA . VAL A 1 187 ? -0.713 5.914 -4.998 1.00 93.06 187 VAL A CA 1
ATOM 1477 C C . VAL A 1 187 ? 0.017 6.433 -3.763 1.00 93.06 187 VAL A C 1
ATOM 1479 O O . VAL A 1 187 ? -0.530 6.378 -2.666 1.00 93.06 187 VAL A O 1
ATOM 1482 N N . LYS A 1 188 ? 1.215 7.006 -3.932 1.00 95.31 188 LYS A N 1
ATOM 1483 C CA . LYS A 1 188 ? 1.982 7.614 -2.839 1.00 95.31 188 LYS A CA 1
ATOM 1484 C C . LYS A 1 188 ? 1.219 8.761 -2.171 1.00 95.31 188 LYS A C 1
ATOM 1486 O O . LYS A 1 188 ? 1.198 8.834 -0.947 1.00 95.31 188 LYS A O 1
ATOM 1491 N N . ALA A 1 189 ? 0.615 9.660 -2.950 1.00 94.00 189 ALA A N 1
ATOM 1492 C CA . ALA A 1 189 ? -0.177 10.769 -2.416 1.00 94.00 189 ALA A CA 1
ATOM 1493 C C . ALA A 1 189 ? -1.388 10.249 -1.629 1.00 94.00 189 ALA A C 1
ATOM 1495 O O . ALA A 1 189 ? -1.582 10.638 -0.481 1.00 94.00 189 ALA A O 1
ATOM 1496 N N . ALA A 1 190 ? -2.120 9.287 -2.198 1.00 94.00 190 ALA A N 1
ATOM 1497 C CA . ALA A 1 190 ? -3.230 8.635 -1.516 1.00 94.00 190 ALA A CA 1
ATOM 1498 C C . ALA A 1 190 ? -2.784 7.947 -0.212 1.00 94.00 190 ALA A C 1
ATOM 1500 O O . ALA A 1 190 ? -3.458 8.050 0.809 1.00 94.00 190 ALA A O 1
ATOM 1501 N N . LEU A 1 191 ? -1.626 7.280 -0.220 1.00 95.94 191 LEU A N 1
ATOM 1502 C CA . LEU A 1 191 ? -1.066 6.641 0.967 1.00 95.94 191 LEU A CA 1
ATOM 1503 C C . LEU A 1 191 ? -0.659 7.664 2.030 1.00 95.94 191 LEU A C 1
ATOM 1505 O O . LEU A 1 191 ? -0.925 7.448 3.206 1.00 95.94 191 LEU A O 1
ATOM 1509 N N . ALA A 1 192 ? -0.071 8.795 1.639 1.00 95.44 192 ALA A N 1
ATOM 1510 C CA . ALA A 1 192 ? 0.265 9.868 2.568 1.00 95.44 192 ALA A CA 1
ATOM 1511 C C . ALA A 1 192 ? -0.991 10.448 3.244 1.00 95.44 192 ALA A C 1
ATOM 1513 O O . ALA A 1 192 ? -1.012 10.588 4.469 1.00 95.44 192 ALA A O 1
ATOM 1514 N N . ASP A 1 193 ? -2.054 10.709 2.477 1.00 95.38 193 ASP A N 1
ATOM 1515 C CA . ASP A 1 193 ? -3.339 11.179 3.010 1.00 95.38 193 ASP A CA 1
ATOM 1516 C C . ASP A 1 193 ? -3.967 10.149 3.957 1.00 95.38 193 ASP A C 1
ATOM 1518 O O . ASP A 1 193 ? -4.424 10.487 5.054 1.00 95.38 193 ASP A O 1
ATOM 1522 N N . PHE A 1 194 ? -3.927 8.870 3.581 1.00 95.25 194 PHE A N 1
ATOM 1523 C CA . PHE A 1 194 ? -4.375 7.774 4.431 1.00 95.25 194 PHE A CA 1
ATOM 1524 C C . PHE A 1 194 ? -3.597 7.726 5.755 1.00 95.25 194 PHE A C 1
ATOM 1526 O O . PHE A 1 194 ? -4.199 7.682 6.829 1.00 95.25 194 PHE A O 1
ATOM 1533 N N . THR A 1 195 ? -2.267 7.814 5.708 1.00 95.75 195 THR A N 1
ATOM 1534 C CA . THR A 1 195 ? -1.405 7.826 6.899 1.00 95.75 195 THR A CA 1
ATOM 1535 C C . THR A 1 195 ? -1.705 9.015 7.810 1.00 95.75 195 THR A C 1
ATOM 1537 O O . THR A 1 195 ? -1.705 8.868 9.036 1.00 95.75 195 THR A O 1
ATOM 1540 N N . LEU A 1 196 ? -2.023 10.190 7.253 1.00 94.44 196 LEU A N 1
ATOM 1541 C CA . LEU A 1 196 ? -2.464 11.347 8.039 1.00 94.44 196 LEU A CA 1
ATOM 1542 C C . LEU A 1 196 ? -3.772 11.062 8.789 1.00 94.44 196 LEU A C 1
ATOM 1544 O O . LEU A 1 196 ? -3.883 11.405 9.969 1.00 94.44 196 LEU A O 1
ATOM 1548 N N . LEU A 1 197 ? -4.734 10.389 8.152 1.00 93.69 197 LEU A N 1
ATOM 1549 C CA . LEU A 1 197 ? -5.978 9.975 8.804 1.00 93.69 197 LEU A CA 1
ATOM 1550 C C . LEU A 1 197 ? -5.726 8.949 9.918 1.00 93.69 197 LEU A C 1
ATOM 1552 O O . LEU A 1 197 ? -6.290 9.085 11.005 1.00 93.69 197 LEU A O 1
ATOM 1556 N N . VAL A 1 198 ? -4.836 7.975 9.705 1.00 93.75 198 VAL A N 1
ATOM 1557 C CA . VAL A 1 198 ? -4.438 7.012 10.750 1.00 93.75 198 VAL A CA 1
ATOM 1558 C C . VAL A 1 198 ? -3.797 7.747 11.936 1.00 93.75 198 VAL A C 1
ATOM 1560 O O . VAL A 1 198 ? -4.185 7.542 13.088 1.00 93.75 198 VAL A O 1
ATOM 1563 N N . ARG A 1 199 ? -2.875 8.685 11.687 1.00 93.50 199 ARG A N 1
ATOM 1564 C CA . ARG A 1 199 ? -2.260 9.513 12.742 1.00 93.50 199 ARG A CA 1
ATOM 1565 C C . ARG A 1 199 ? -3.304 10.316 13.521 1.00 93.50 199 ARG A C 1
ATOM 1567 O O . ARG A 1 199 ? -3.272 10.329 14.752 1.00 93.50 199 ARG A O 1
ATOM 1574 N N . ALA A 1 200 ? -4.254 10.940 12.828 1.00 90.25 200 ALA A N 1
ATOM 1575 C CA . ALA A 1 200 ? -5.339 11.685 13.458 1.00 90.25 200 ALA A CA 1
ATOM 1576 C C . ALA A 1 200 ? -6.234 10.783 14.332 1.00 90.25 200 ALA A C 1
ATOM 1578 O O . ALA A 1 200 ? -6.561 11.151 15.463 1.00 90.25 200 ALA A O 1
ATOM 1579 N N . GLY A 1 201 ? -6.576 9.580 13.857 1.00 88.62 201 GLY A N 1
ATOM 1580 C CA . GLY A 1 201 ? -7.341 8.592 14.623 1.00 88.62 201 GLY A CA 1
ATOM 1581 C C . GLY A 1 201 ? -6.595 8.104 15.870 1.00 88.62 201 GLY A C 1
ATOM 1582 O O . GLY A 1 201 ? -7.170 8.033 16.959 1.00 88.62 201 GLY A O 1
ATOM 1583 N N . SER A 1 202 ? -5.290 7.855 15.742 1.00 88.56 202 SER A N 1
ATOM 1584 C CA . SER A 1 202 ? -4.418 7.450 16.852 1.00 88.56 202 SER A CA 1
ATOM 1585 C C . SER A 1 202 ? -4.352 8.526 17.946 1.00 88.56 202 SER A C 1
ATOM 1587 O O . SER A 1 202 ? -4.617 8.253 19.120 1.00 88.56 202 SER A O 1
ATOM 1589 N N . LEU A 1 203 ? -4.121 9.788 17.562 1.00 84.44 203 LEU A N 1
ATOM 1590 C CA . LEU A 1 203 ? -4.097 10.925 18.491 1.00 84.44 203 LEU A CA 1
ATOM 1591 C C . LEU A 1 203 ? -5.457 11.183 19.153 1.00 84.44 203 LEU A C 1
ATOM 1593 O O . LEU A 1 203 ? -5.512 11.555 20.326 1.00 84.44 203 LEU A O 1
ATOM 1597 N N . SER A 1 204 ? -6.557 10.990 18.421 1.00 74.31 204 SER A N 1
ATOM 1598 C CA . SER A 1 204 ? -7.913 11.137 18.962 1.00 74.31 204 SER A CA 1
ATOM 1599 C C . SER A 1 204 ? -8.191 10.131 20.086 1.00 74.31 204 SER A C 1
ATOM 1601 O O . SER A 1 204 ? -8.767 10.502 21.108 1.00 74.31 204 SER A O 1
ATOM 1603 N N . SER A 1 205 ? -7.711 8.894 19.941 1.00 67.19 205 SER A N 1
ATOM 1604 C CA . SER A 1 205 ? -7.844 7.824 20.946 1.00 67.19 205 SER A CA 1
ATOM 1605 C C . SER A 1 205 ? -7.043 8.090 22.207 1.00 67.19 205 SER A C 1
ATOM 1607 O O . SER A 1 205 ? -7.502 7.812 23.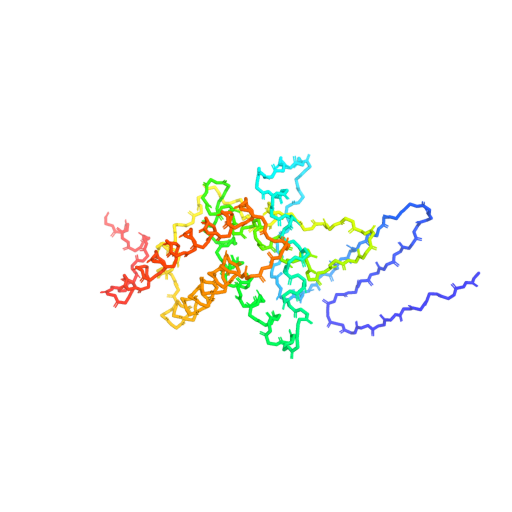309 1.00 67.19 205 SER A O 1
ATOM 1609 N N . ALA A 1 206 ? -5.853 8.672 22.058 1.00 61.78 206 ALA A N 1
ATOM 1610 C CA . ALA A 1 206 ? -5.009 9.029 23.192 1.00 61.78 206 ALA A CA 1
ATOM 1611 C C . ALA A 1 206 ? -5.624 10.143 24.060 1.00 61.78 206 ALA A C 1
ATOM 1613 O O . ALA A 1 206 ? -5.287 10.263 25.235 1.00 61.78 206 ALA A O 1
ATOM 1614 N N . ARG A 1 207 ? -6.519 10.970 23.497 1.00 59.59 207 ARG A N 1
ATOM 1615 C CA . ARG A 1 207 ? -7.113 12.124 24.194 1.00 59.59 207 ARG A CA 1
ATOM 1616 C C . ARG A 1 207 ? -8.392 11.807 24.970 1.00 59.59 207 ARG A C 1
ATOM 1618 O O . ARG A 1 207 ? -8.729 12.583 25.861 1.00 59.59 207 ARG A O 1
ATOM 1625 N N . ARG A 1 208 ? -9.124 10.734 24.648 1.00 57.56 208 ARG A N 1
ATOM 1626 C CA . ARG A 1 208 ? -10.331 10.313 25.385 1.00 57.56 208 ARG A CA 1
ATOM 1627 C C . ARG A 1 208 ? -10.507 8.794 25.317 1.00 57.56 208 ARG A C 1
ATOM 1629 O O . ARG A 1 208 ? -10.398 8.257 24.214 1.00 57.56 208 ARG A O 1
ATOM 1636 N N . PRO A 1 209 ? -10.860 8.113 26.426 1.00 57.94 209 PRO A N 1
ATOM 1637 C CA . PRO A 1 209 ? -11.308 6.730 26.345 1.00 57.94 209 PRO A CA 1
ATOM 1638 C C . PRO A 1 209 ? -12.507 6.659 25.392 1.00 57.94 209 PRO A C 1
ATOM 1640 O O . PRO A 1 209 ? -13.423 7.483 25.456 1.00 57.94 209 PRO A O 1
ATOM 1643 N N . PHE A 1 210 ? -12.449 5.731 24.441 1.00 60.72 210 PHE A N 1
ATOM 1644 C CA . PHE A 1 210 ? -13.560 5.442 23.545 1.00 60.72 210 PHE A CA 1
ATOM 1645 C C . PHE A 1 210 ? -14.739 4.967 24.397 1.00 60.72 210 PHE A C 1
ATOM 1647 O O . PHE A 1 210 ? -14.642 3.917 25.022 1.00 60.72 210 PHE A O 1
ATOM 1654 N N . VAL A 1 211 ? -15.815 5.754 24.439 1.00 59.06 211 VAL A N 1
ATOM 1655 C CA . VAL A 1 211 ? -17.101 5.325 24.994 1.00 59.06 211 VAL A CA 1
ATOM 1656 C C . VAL A 1 211 ? -17.860 4.662 23.844 1.00 59.06 211 VAL A C 1
ATOM 1658 O O . VAL A 1 211 ? -18.147 5.344 22.850 1.00 59.06 211 VAL A O 1
ATOM 1661 N N . PRO A 1 212 ? -18.120 3.347 23.900 1.00 56.50 212 PRO A N 1
ATOM 1662 C CA . PRO A 1 212 ? -18.948 2.668 22.921 1.00 56.50 212 PRO A CA 1
ATOM 1663 C C . PRO A 1 212 ? -20.300 3.363 22.772 1.00 56.50 212 PRO A C 1
ATOM 1665 O O . PRO A 1 212 ? -20.919 3.763 23.749 1.00 56.50 212 PRO A O 1
ATOM 1668 N N . LEU A 1 213 ? -20.789 3.470 21.537 1.00 51.31 213 LEU A N 1
ATOM 1669 C CA . LEU A 1 213 ? -22.048 4.162 21.247 1.00 51.31 213 LEU A CA 1
ATOM 1670 C C . LEU A 1 213 ? -23.241 3.588 22.027 1.00 51.31 213 LEU A C 1
ATOM 1672 O O . LEU A 1 213 ? -24.134 4.344 22.374 1.00 51.31 213 LEU A O 1
ATOM 1676 N N . HIS A 1 214 ? -23.237 2.291 22.348 1.00 57.81 214 HIS A N 1
ATOM 1677 C CA . HIS A 1 214 ? -24.293 1.669 23.151 1.00 57.81 214 HIS A CA 1
ATOM 1678 C C . HIS A 1 214 ? -24.312 2.149 24.612 1.00 57.81 214 HIS A C 1
ATOM 1680 O O . HIS A 1 214 ? -25.378 2.181 25.206 1.00 57.81 214 HIS A O 1
ATOM 1686 N N . GLU A 1 215 ? -23.179 2.591 25.168 1.00 56.34 215 GLU A N 1
ATOM 1687 C CA . GLU A 1 215 ? -23.109 3.174 26.519 1.00 56.34 215 GLU A CA 1
ATOM 1688 C C . GLU A 1 215 ? -23.622 4.627 26.564 1.00 56.34 215 GLU A C 1
ATOM 1690 O O . GLU A 1 215 ? -23.800 5.192 27.638 1.00 56.34 215 GLU A O 1
ATOM 1695 N N . LEU A 1 216 ? -23.854 5.255 25.405 1.00 56.84 216 LEU A N 1
ATOM 1696 C CA . LEU A 1 216 ? -24.379 6.623 25.287 1.00 56.84 216 LEU A CA 1
ATOM 1697 C C . LEU A 1 216 ? -25.896 6.670 25.039 1.00 56.84 216 LEU A C 1
ATOM 1699 O O . LEU A 1 216 ? -26.449 7.763 24.936 1.00 56.84 216 LEU A O 1
ATOM 1703 N N . VAL A 1 217 ? -26.551 5.515 24.889 1.00 60.47 217 VAL A N 1
ATOM 1704 C CA . VAL A 1 217 ? -27.972 5.405 24.503 1.00 60.47 217 VAL A CA 1
ATOM 1705 C C . VAL A 1 217 ? -28.879 5.071 25.700 1.00 60.47 217 VAL A C 1
ATOM 1707 O O . VAL A 1 217 ? -30.095 5.153 25.572 1.00 60.47 217 VAL A O 1
ATOM 1710 N N . ASP A 1 218 ? -28.316 4.797 26.882 1.00 44.00 218 ASP A N 1
ATOM 1711 C CA . ASP A 1 218 ? -29.078 4.607 28.127 1.00 44.00 218 ASP A CA 1
ATOM 1712 C C . ASP A 1 218 ? -29.412 5.955 28.813 1.00 44.00 218 ASP A C 1
ATOM 1714 O O . ASP A 1 218 ? -28.957 6.232 29.927 1.00 44.00 218 ASP A O 1
ATOM 1718 N N . VAL A 1 219 ? -30.197 6.813 28.140 1.00 44.16 219 VAL A N 1
ATOM 1719 C CA . VAL A 1 219 ? -30.823 8.027 28.718 1.00 44.16 219 VAL A CA 1
ATOM 1720 C C . VAL A 1 219 ? -32.302 8.095 28.364 1.00 44.16 219 VAL A C 1
ATOM 1722 O O . VAL A 1 219 ? -32.620 8.033 27.156 1.00 44.16 219 VAL A O 1
#

Radius of gyration: 20.8 Å; chains: 1; bounding box: 53×62×48 Å

Secondary structure (DSSP, 8-state):
----------SS--PBP---TTS-----B--S---SS-------SS-PPPPTTHHHHHTTHHHHHHHHTSTTHHHHHHHHHHHHHHHHHHHHHT--SSSSHHHHHHHHHHHHHHH--TT------GGGGS---SSPPPHHHHHHHS-HHHHHHHHHHHHHHHHHHHHHHT---TT--HHHHHHHHHHHHHHHHHHHHHHHHHHHHHHS----GGGG---

Foldseek 3Di:
DDDDPDDDPDDDWRWDFDDDDDDDDTDTDTDDDDPPPDDDDDPDPDDDDADPCLVVLLLCLVVLLVVCPPPVNVVSVVLLVLLLVLLLVCQAAADAPVALLLSLSNNQNSVCSVPPDPPDDDPRGSVVSHDPDPDGDHLLRVLLVDDLVVLVSSLVSLVSNLVVLVCVLPPPDPSDDPSNSVSSVVSSVSSVVSSVSSVVSSVVNVVDPDDPPVNVPPD

=== Feature glossary ===
The features interleaved in this record are:

— What the protein is —

Sequence gives the chain of amino acids in standard one-letter code (A=alanine, C=cysteine, …, Y=tyrosine), read N→C. It is the only feature that is directly encoded by the gene; all structural features are derived from the folded form of this sequence.

Database cross-references. InterPro integrates a dozen domain/family signature databases into unified entries with residue-range hits. GO terms attach function/process/location labels with evidence codes. CATH codes position t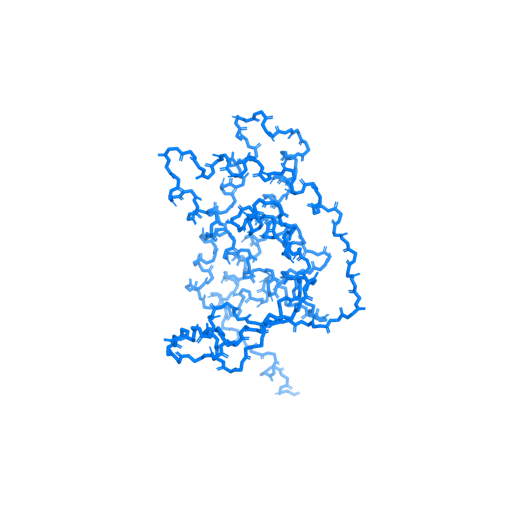he fold in a four-level structural taxonomy. Organism is the NCBI-taxonomy species name.

— Where its atoms are —

Atomic coordinates in PDBx/mmCIF format — the same representation the Protein Data Bank distributes. Each line of the _atom_site loop places one backbone atom in Cartesian space (units: ångströms, origin: arbitrary).

The six renders are orthographic views along the three Cartesian axes in both directions. Representation (cartoon, sticks, or surface) and color scheme (sequence-rainbow or by-chain) vary across proteins so the training set covers all the common visualization conventions.

— Local backbone conformation —

Eight-state secondary structure (DSSP): H is the canonical α-helix, G the tighter 3₁₀-helix, I the wider π-helix; E/B are β-structure, T and S are turns and bends, and '-' is everything else. DSSP derives these from the pattern of main-chain N–H···O=C hydrogen bonds, not from the sequence.

P-SEA three-state annotation labels each residue as helix, strand, or coil based purely on the geometry of the Cα trace. It serves as a fallback when the full backbone (and thus DSSP) is unavailable.

The φ/ψ torsion pair specifies the backbone conformation at each residue. φ rotates about the N–Cα bond, ψ about the Cα–C bond. Steric clashes forbid most of the (φ, ψ) plane — the allowed regions (α-helix basin, β-sheet basin, left-handed helix) are the Ramachandran-allowed regions.

— Global shape and packing —

The geometric summary reports three shape descriptors. Rg (radius of gyration) measures how spread out the Cα atoms are about their centre of mass; compact globular proteins have small Rg, elongated or unfolded ones large. Cα contacts (<8 Å, |i−j|>4) count long-range residue pairs in spatial proximity — high for tightly packed folds, near zero for rods or random coil. The bounding-box extents give the protein's footprint along x, y, z in Å.

Solvent-accessible surface area (SASA) is the area in Å² traced out by the centre of a 1.4 Å probe sphere (a water molecule) rolled over the protein's van der Waals surface (Shrake–Rupley / Lee–Richards construction). Buried residues have near-zero SASA; fully exposed residues can exceed 200 Å². The total SASA scales roughly with the number of surface residues.

The contact map is a binary N×N matrix image: pixel (i, j) is dark where Cα_i and Cα_j are within 8 Å and |i−j|>4. Because the |i−j|>4 filter removes local helical contacts, off-diagonal stripes parallel to the main diagonal indicate parallel β-sheets; stripes perpendicular to it indicate antiparallel β-sheets. The Ramachandran plot scatters every residue's (φ, ψ) pair against the sterically allowed regions. The PAE heatmap renders the predicted-aligned-error matrix.

— Structural neighborhood —

3Di is Foldseek's structural alphabet. Each residue is assigned one of twenty discrete states based on how its Cα sits relative to its spatial (not sequential) neighbors. Aligning 3Di strings finds structural homologs roughly as well as full 3D superposition, but orders of magnitude faster.

Nearest PDB neighbors are the top structural matches found by Foldseek when searching this structure against the entire Protein Data Bank. Each hit reports a TM-score (0 to 1; >0.5 almost always implies the same fold) and an E-value. These are *structural* homologs — they may share no detectable sequence similarity.

— Confidence and disorder —

For AlphaFold models, the B-factor field carries pLDDT — the model's own estimate of local accuracy on a 0–100 scale. Regions with pLDDT<50 should be treated as essentially unmodeled; they often correspond to intrinsically disordered segments.

Crystallographic B-factors measure how much each atom's electron density is smeared out, in Å². They rise in mobile loops and surface residues and fall in the buried interior. In AlphaFold models this column is repurposed to hold pLDDT instead.

Predicted aligned error is AlphaFold's pairwise confidence. Unlike pLDDT (per-residue), PAE is per-residue-pair and captures whether two parts of the structure are correctly placed relative to each other. Units are ångströms of expected positional error.